Protein AF-A0A644ZY50-F1 (afdb_monomer_lite)

Sequence (285 aa):
MYGWKGDQQTVAAVIKPKDLDKNVNVEELASYAQSAAGLAAAVRVGGTLDLLQRLIAAGYPVIIERDFTLEKSFWPGDDRWSSHFVLITGYDQSAGTLTTQDAYYGPDVEVDAEQLVRSWKAFNYVYMVLYPTADAGKVAALLGDGWSEEKAYQTAVTTALQQTQADRTDLYAWFNLGSCYVGLGQYESAWLAFNEARKIGLPQRMLRYQFGPFEAAYASGRAQDLQELVNYAMKTTPNSEEALFWQGKLYLMEKQPAFARKSFLEALSARPGYAQAQSALNSLQ

Radius of gyration: 19.1 Å; chains: 1; bounding box: 47×42×60 Å

Organism: NCBI:txid1076179

Secondary structure (DSSP, 8-state):
-------HHHHHHHH--STT-----HHHHHHHHHHTS--EEEEESS--HHHHHHHHHTT--EEEEEEEE-SS-SSTT---EEEEEEEEEEEETTTTEEEEEETTTEEEEEEEHHHHHHHHGGGTT-EEEEE-GGGHHHHHHHHGGGGSHHHHHHHHHHHHHHHHHH-TT-HHHHHHHHHHHHHTT-HHHHHHHHHHHHHH---TTHHHH--HHHHHHHHTT-HHHHHHHHHHHHHH-TT-HHHHHHHHHHHHHTT-HHHHHHHHHHHHHHSTT-HHHHHHHHTT-

InterPro domains:
  IPR011990 Tetratricopeptide-like helical domain superfamily [G3DSA:1.25.40.10] (136-207)
  IPR011990 Tetratricopeptide-like helical domain superfamily [G3DSA:1.25.40.10] (208-284)
  IPR011990 Tetratricopeptide-like helical domain superfamily [SSF48452] (142-281)
  IPR039564 Peptidase C39-like [PF13529] (30-126)

Foldseek 3Di:
DQPDDDDPVVLCVPQVVDPLLPDDAVVSVQVCCVPPVQKHKDKAFPDDPVLCQLCLVVVWKKKAKFWDAAPDDPDPPAPRIDIFIWIWNADDPVVQWTFIAGPPPHHRDIDRNVVRVVGRLQVRVMMMIIGNPVCLVVSCVSCPLRSDRLSRLVNSLVVLVVVCVVPVLPLSSLQSNLLSCVSVVNLVSSLVSNVSSVVSNDRQCSCLHDPSNLSSCLSVLNLVSLVVVLVSNCVSRVLRLSSLQSQLSSCVSVVNNVSSLVSLVSSCVSPPPPPSSVVSNVVSD

Structure (mmCIF, N/CA/C/O backbone):
data_AF-A0A644ZY50-F1
#
_entry.id   AF-A0A644ZY50-F1
#
loop_
_atom_site.group_PDB
_atom_site.id
_atom_site.type_symbol
_atom_site.label_atom_id
_atom_site.label_alt_id
_atom_site.label_comp_id
_atom_site.label_asym_id
_atom_site.label_entity_id
_atom_site.label_seq_id
_atom_site.pdbx_PDB_ins_code
_atom_site.Cartn_x
_atom_site.Cartn_y
_atom_site.Cartn_z
_atom_site.occupancy
_atom_site.B_iso_or_equiv
_atom_site.auth_seq_id
_atom_site.auth_comp_id
_atom_site.auth_asym_id
_atom_site.auth_atom_id
_atom_site.pdbx_PDB_model_num
ATOM 1 N N . MET A 1 1 ? -23.230 -3.024 10.455 1.00 69.81 1 MET A N 1
ATOM 2 C CA . MET A 1 1 ? -22.844 -1.607 10.292 1.00 69.81 1 MET A CA 1
ATOM 3 C C . MET A 1 1 ? -23.593 -0.915 9.146 1.00 69.81 1 MET A C 1
ATOM 5 O O . MET A 1 1 ? -24.198 0.103 9.424 1.00 69.81 1 MET A O 1
ATOM 9 N N . TYR A 1 2 ? -23.694 -1.483 7.930 1.00 83.94 2 TYR A N 1
ATOM 10 C CA . TYR A 1 2 ? -24.425 -0.842 6.804 1.00 83.94 2 TYR A CA 1
ATOM 11 C C . TYR A 1 2 ? -25.497 -1.707 6.112 1.00 83.94 2 TYR A C 1
ATOM 13 O O . TYR A 1 2 ? -25.905 -1.427 4.993 1.00 83.94 2 TYR A O 1
ATOM 21 N N . GLY A 1 3 ? -25.948 -2.796 6.742 1.00 79.94 3 GLY A N 1
ATOM 22 C CA . GLY A 1 3 ? -26.984 -3.669 6.170 1.00 79.94 3 GLY A CA 1
ATOM 23 C C . GLY A 1 3 ? -26.532 -4.579 5.016 1.00 79.94 3 GLY A C 1
ATOM 24 O O . GLY A 1 3 ? -27.337 -5.395 4.570 1.00 79.94 3 GLY A O 1
ATOM 25 N N . TRP A 1 4 ? -25.266 -4.496 4.580 1.00 83.19 4 TRP A N 1
ATOM 26 C CA . TRP A 1 4 ? -24.658 -5.411 3.605 1.00 83.19 4 TRP A CA 1
ATOM 27 C C . TRP A 1 4 ? -24.739 -6.875 4.073 1.00 83.19 4 TRP A C 1
ATOM 29 O O . TRP A 1 4 ? -24.633 -7.155 5.269 1.00 83.19 4 TRP A O 1
ATOM 39 N N . LYS A 1 5 ? -24.980 -7.794 3.130 1.00 82.62 5 LYS A N 1
ATOM 40 C CA . LYS A 1 5 ? -25.289 -9.215 3.391 1.00 82.62 5 LYS A CA 1
ATOM 41 C C . LYS A 1 5 ? -24.276 -10.204 2.814 1.00 82.62 5 LYS A C 1
ATOM 43 O O . LYS A 1 5 ? -24.491 -11.403 2.948 1.00 82.62 5 LYS A O 1
ATOM 48 N N . GLY A 1 6 ? -23.233 -9.717 2.148 1.00 83.81 6 GLY A N 1
ATOM 49 C CA . GLY A 1 6 ? -22.180 -10.580 1.628 1.00 83.81 6 GLY A CA 1
ATOM 50 C C . GLY A 1 6 ? -21.172 -10.987 2.700 1.00 83.81 6 GLY A C 1
ATOM 51 O O . GLY A 1 6 ? -21.273 -10.609 3.868 1.00 83.81 6 GLY A O 1
ATOM 52 N N . ASP A 1 7 ? -20.179 -11.742 2.258 1.00 85.00 7 ASP A N 1
ATOM 53 C CA . ASP A 1 7 ? -19.041 -12.216 3.038 1.00 85.00 7 ASP A CA 1
ATOM 54 C C . ASP A 1 7 ? -17.740 -12.107 2.220 1.00 85.00 7 ASP A C 1
ATOM 56 O O . ASP A 1 7 ? -17.716 -11.578 1.104 1.00 85.00 7 ASP A O 1
ATOM 60 N N . GLN A 1 8 ? -16.634 -12.619 2.760 1.00 84.44 8 GLN A N 1
ATOM 61 C CA . GLN A 1 8 ? -15.357 -12.622 2.050 1.00 84.44 8 GLN A CA 1
ATOM 62 C C . GLN A 1 8 ? -15.419 -13.394 0.722 1.00 84.44 8 GLN A C 1
ATOM 64 O O . GLN A 1 8 ? -14.757 -12.994 -0.234 1.00 84.44 8 GLN A O 1
ATOM 69 N N . GLN A 1 9 ? -16.203 -14.474 0.630 1.00 85.88 9 GLN A N 1
ATOM 70 C CA . GLN A 1 9 ? -16.329 -15.253 -0.608 1.00 85.88 9 GLN A CA 1
ATOM 71 C C . GLN A 1 9 ? -17.032 -14.439 -1.696 1.00 85.88 9 GLN A C 1
ATOM 73 O O . GLN A 1 9 ? -16.615 -14.460 -2.853 1.00 85.88 9 GLN A O 1
ATOM 78 N N . THR A 1 10 ? -18.035 -13.652 -1.305 1.00 86.81 10 THR A N 1
ATOM 79 C CA . THR A 1 10 ? -18.740 -12.707 -2.180 1.00 86.81 10 THR A CA 1
ATOM 80 C C . THR A 1 10 ? -17.773 -11.683 -2.779 1.00 86.81 10 THR A C 1
ATOM 82 O O . THR A 1 10 ? -17.805 -11.425 -3.979 1.00 86.81 10 THR A O 1
ATOM 85 N N . VAL A 1 11 ? -16.874 -11.137 -1.953 1.00 86.50 11 VAL A N 1
ATOM 86 C CA . VAL A 1 11 ? -15.836 -10.188 -2.387 1.00 86.50 11 VAL A CA 1
ATOM 87 C C . VAL A 1 11 ? -14.818 -10.883 -3.300 1.00 86.50 11 VAL A C 1
ATOM 89 O O . VAL A 1 11 ? -14.534 -10.405 -4.399 1.00 86.50 11 VAL A O 1
ATOM 92 N N . ALA A 1 12 ? -14.299 -12.039 -2.875 1.00 84.56 12 ALA A N 1
ATOM 93 C CA . ALA A 1 12 ? -13.281 -12.801 -3.595 1.00 84.56 12 ALA A CA 1
ATOM 94 C C . ALA A 1 12 ? -13.747 -13.246 -4.988 1.00 84.56 12 ALA A C 1
ATOM 96 O O . ALA A 1 12 ? -12.951 -13.216 -5.918 1.00 84.56 12 ALA A O 1
ATOM 97 N N . ALA A 1 13 ? -15.027 -13.578 -5.167 1.00 84.12 13 ALA A N 1
ATOM 98 C CA . ALA A 1 13 ? -15.577 -13.944 -6.473 1.00 84.12 13 ALA A CA 1
ATOM 99 C C . ALA A 1 13 ? -15.454 -12.827 -7.528 1.00 84.12 13 ALA A C 1
ATOM 101 O O . ALA A 1 13 ? -15.468 -13.113 -8.724 1.00 84.12 13 ALA A O 1
ATOM 102 N N . VAL A 1 14 ? -15.332 -11.566 -7.097 1.00 83.00 14 VAL A N 1
ATOM 103 C CA . VAL A 1 14 ? -15.165 -10.411 -7.989 1.00 83.00 14 VAL A CA 1
ATOM 104 C C . VAL A 1 14 ? -13.695 -10.038 -8.147 1.00 83.00 14 VAL A C 1
ATOM 106 O O . VAL A 1 14 ? -13.237 -9.843 -9.270 1.00 83.00 14 VAL A O 1
ATOM 109 N N . ILE A 1 15 ? -12.955 -9.944 -7.039 1.00 82.00 15 ILE A N 1
ATOM 110 C CA . ILE A 1 15 ? -11.584 -9.407 -7.055 1.00 82.00 15 ILE A CA 1
ATOM 111 C C . ILE A 1 15 ? -10.496 -10.478 -7.205 1.00 82.00 15 ILE A C 1
ATOM 113 O O . ILE A 1 15 ? -9.357 -10.140 -7.479 1.00 82.00 15 ILE A O 1
ATOM 117 N N . LYS A 1 16 ? -10.835 -11.766 -7.064 1.00 81.25 16 LYS A N 1
ATOM 118 C CA . LYS A 1 16 ? -9.941 -12.911 -7.314 1.00 81.25 16 LYS A CA 1
ATOM 119 C C . LYS A 1 16 ? -10.555 -13.839 -8.368 1.00 81.25 16 LYS A C 1
ATOM 121 O O . LYS A 1 16 ? -10.935 -14.967 -8.053 1.00 81.25 16 LYS A O 1
ATOM 126 N N . PRO A 1 17 ? -10.666 -13.405 -9.637 1.00 67.44 17 PRO A N 1
ATOM 127 C CA . PRO A 1 17 ? -11.331 -14.189 -10.681 1.00 67.44 17 PRO A CA 1
ATOM 128 C C . PRO A 1 17 ? -10.596 -15.495 -11.037 1.00 67.44 17 PRO A C 1
ATOM 130 O O . PRO A 1 17 ? -11.144 -16.333 -11.754 1.00 67.44 17 PRO A O 1
ATOM 133 N N . LYS A 1 18 ? -9.353 -15.678 -10.571 1.00 72.50 18 LYS A N 1
ATOM 134 C CA . LYS A 1 18 ? -8.578 -16.914 -10.718 1.00 72.50 18 LYS A CA 1
ATOM 135 C C . LYS A 1 18 ? -7.963 -17.321 -9.384 1.00 72.50 18 LYS A C 1
ATOM 137 O O . LYS A 1 18 ? -7.340 -16.502 -8.723 1.00 72.50 18 LYS A O 1
ATOM 142 N N . ASP A 1 19 ? -7.989 -18.616 -9.069 1.00 60.75 19 ASP A N 1
ATOM 143 C CA . ASP A 1 19 ? -7.374 -19.183 -7.849 1.00 60.75 19 ASP A CA 1
ATOM 144 C C . ASP A 1 19 ? -5.852 -18.956 -7.748 1.00 60.75 19 ASP A C 1
ATOM 146 O O . ASP A 1 19 ? -5.236 -19.078 -6.678 1.00 60.75 19 ASP A O 1
ATOM 150 N N . LEU A 1 20 ? -5.220 -18.680 -8.892 1.00 61.28 20 LEU A N 1
ATOM 151 C CA . LEU A 1 20 ? -3.799 -18.373 -9.001 1.00 61.28 20 LEU A CA 1
ATOM 152 C C . LEU A 1 20 ? -3.478 -16.908 -8.694 1.00 61.28 20 LEU A C 1
ATOM 154 O O . LEU A 1 20 ? -2.307 -16.628 -8.444 1.00 61.28 20 LEU A O 1
ATOM 158 N N . ASP A 1 21 ? -4.473 -16.020 -8.661 1.00 69.00 21 ASP A N 1
ATOM 159 C CA . ASP A 1 21 ? -4.296 -14.652 -8.190 1.00 69.00 21 ASP A CA 1
ATOM 160 C C . ASP A 1 21 ? -4.080 -14.675 -6.670 1.00 69.00 21 ASP A C 1
ATOM 162 O O . ASP A 1 21 ? -4.946 -15.071 -5.880 1.00 69.00 21 ASP A O 1
ATOM 166 N N . LYS A 1 22 ? -2.847 -14.373 -6.263 1.00 72.12 22 LYS A N 1
ATOM 167 C CA . LYS A 1 22 ? -2.410 -14.459 -4.864 1.00 72.12 22 LYS A CA 1
ATOM 168 C C . LYS A 1 22 ? -2.437 -13.111 -4.163 1.00 72.12 22 LYS A C 1
ATOM 170 O O . LYS A 1 22 ? -2.098 -13.080 -2.980 1.00 72.12 22 LYS A O 1
ATOM 175 N N . ASN A 1 23 ? -2.820 -12.043 -4.855 1.00 82.31 23 ASN A N 1
ATOM 176 C CA . ASN A 1 23 ? -2.782 -10.697 -4.324 1.00 82.31 23 ASN A CA 1
ATOM 177 C C . ASN A 1 23 ? -4.147 -10.010 -4.459 1.00 82.31 23 ASN A C 1
ATOM 179 O O . ASN A 1 23 ? -4.954 -10.358 -5.308 1.00 82.31 23 ASN A O 1
ATOM 183 N N . VAL A 1 24 ? -4.422 -9.083 -3.553 1.00 84.94 24 VAL A N 1
ATOM 184 C CA . VAL A 1 24 ? -5.503 -8.105 -3.669 1.00 84.94 24 VAL A CA 1
ATOM 185 C C . VAL A 1 24 ? -4.916 -6.799 -3.177 1.00 84.94 24 VAL A C 1
ATOM 187 O O . VAL A 1 24 ? -4.405 -6.757 -2.062 1.00 84.94 24 VAL A O 1
ATOM 190 N N . ASN A 1 25 ? -5.026 -5.744 -3.968 1.00 87.50 25 ASN A N 1
ATOM 191 C CA . ASN A 1 25 ? -4.622 -4.408 -3.554 1.00 87.50 25 ASN A CA 1
ATOM 192 C C . ASN A 1 25 ? -5.777 -3.682 -2.860 1.00 87.50 25 ASN A C 1
ATOM 194 O O . ASN A 1 25 ? -6.961 -3.932 -3.119 1.00 87.50 25 ASN A O 1
ATOM 198 N N . VAL A 1 26 ? -5.442 -2.717 -2.006 1.00 92.06 26 VAL A N 1
ATOM 199 C CA . VAL A 1 26 ? -6.438 -1.906 -1.293 1.00 92.06 26 VAL A CA 1
ATOM 200 C C . VAL A 1 26 ? -7.342 -1.115 -2.251 1.00 92.06 26 VAL A C 1
ATOM 202 O O . VAL A 1 26 ? -8.529 -0.934 -1.979 1.00 92.06 26 VAL A O 1
ATOM 205 N N . GLU A 1 27 ? -6.839 -0.714 -3.419 1.00 89.31 27 GLU A N 1
ATOM 206 C CA . GLU A 1 27 ? -7.612 -0.029 -4.460 1.00 89.31 27 GLU A CA 1
ATOM 207 C C . GLU A 1 27 ? -8.679 -0.940 -5.077 1.00 89.31 27 GLU A C 1
ATOM 209 O O . GLU A 1 27 ? -9.760 -0.472 -5.441 1.00 89.31 27 GLU A O 1
ATOM 214 N N . GLU A 1 28 ? -8.423 -2.249 -5.164 1.00 89.44 28 GLU A N 1
ATOM 215 C CA . GLU A 1 28 ? -9.418 -3.218 -5.633 1.00 89.44 28 GLU A CA 1
ATOM 216 C C . GLU A 1 28 ? -10.544 -3.379 -4.613 1.00 89.44 28 GLU A C 1
ATOM 218 O O . GLU A 1 28 ? -11.718 -3.407 -4.990 1.00 89.44 28 GLU A O 1
ATOM 223 N N . LEU A 1 29 ? -10.209 -3.405 -3.318 1.00 92.31 29 LEU A N 1
ATOM 224 C CA . LEU A 1 29 ? -11.203 -3.396 -2.242 1.00 92.31 29 LEU A CA 1
ATOM 225 C C . LEU A 1 29 ? -12.033 -2.106 -2.260 1.00 92.31 29 LEU A C 1
ATOM 227 O O . LEU A 1 29 ? -13.258 -2.164 -2.130 1.00 92.31 29 LEU A O 1
ATOM 231 N N . ALA A 1 30 ? -11.394 -0.955 -2.478 1.00 92.75 30 ALA A N 1
ATOM 232 C CA . ALA A 1 30 ? -12.080 0.328 -2.602 1.00 92.75 30 ALA A CA 1
ATOM 233 C C . ALA A 1 30 ? -13.018 0.356 -3.821 1.00 92.75 30 ALA A C 1
ATOM 235 O O . ALA A 1 30 ? -14.164 0.798 -3.714 1.00 92.75 30 ALA A O 1
ATOM 236 N N . SER A 1 31 ? -12.567 -0.167 -4.965 1.00 89.81 31 SER A N 1
ATOM 237 C CA . SER A 1 31 ? -13.378 -0.283 -6.182 1.00 89.81 31 SER A CA 1
ATOM 238 C C . SER A 1 31 ? -14.577 -1.214 -5.984 1.00 89.81 31 SER A C 1
ATOM 240 O O . SER A 1 31 ? -15.696 -0.887 -6.392 1.00 89.81 31 SER A O 1
ATOM 242 N N . TYR A 1 32 ? -14.384 -2.343 -5.298 1.00 90.50 32 TYR A N 1
ATOM 243 C CA . TYR A 1 32 ? -15.472 -3.250 -4.937 1.00 90.50 32 TYR A CA 1
ATOM 244 C C . TYR A 1 32 ? -16.486 -2.578 -4.000 1.00 90.50 32 TYR A C 1
ATOM 246 O O . TYR A 1 32 ? -17.694 -2.667 -4.232 1.00 90.50 32 TYR A O 1
ATOM 254 N N . ALA A 1 33 ? -16.022 -1.863 -2.969 1.00 91.12 33 ALA A N 1
ATOM 255 C CA . ALA A 1 33 ? -16.902 -1.151 -2.043 1.00 91.12 33 ALA A CA 1
ATOM 256 C C . ALA A 1 33 ? -17.823 -0.162 -2.781 1.00 91.12 33 ALA A C 1
ATOM 258 O O . ALA A 1 33 ? -19.030 -0.127 -2.524 1.00 91.12 33 ALA A O 1
ATOM 259 N N . GLN A 1 34 ? -17.271 0.563 -3.757 1.00 88.62 34 GLN A N 1
ATOM 260 C CA . GLN A 1 34 ? -18.003 1.536 -4.569 1.00 88.62 34 GLN A CA 1
ATOM 261 C C . GLN A 1 34 ? -18.975 0.883 -5.552 1.00 88.62 34 GLN A C 1
ATOM 263 O O . GLN A 1 34 ? -20.137 1.279 -5.623 1.00 88.62 34 GLN A O 1
ATOM 268 N N . SER A 1 35 ? -18.517 -0.115 -6.307 1.00 86.00 35 SER A N 1
ATOM 269 C CA . SER A 1 35 ? -19.292 -0.694 -7.410 1.00 86.00 35 SER A CA 1
ATOM 270 C C . SER A 1 35 ? -20.319 -1.736 -6.965 1.00 86.00 35 SER A C 1
ATOM 272 O O . SER A 1 35 ? -21.410 -1.792 -7.529 1.00 86.00 35 SER A O 1
ATOM 274 N N . ALA A 1 36 ? -19.990 -2.552 -5.961 1.00 82.81 36 ALA A N 1
ATOM 275 C CA . ALA A 1 36 ? -20.795 -3.702 -5.556 1.00 82.81 36 ALA A CA 1
ATOM 276 C C . ALA A 1 36 ? -21.506 -3.500 -4.211 1.00 82.81 36 ALA A C 1
ATOM 278 O O . ALA A 1 36 ? -22.620 -3.993 -4.029 1.00 82.81 36 ALA A O 1
ATOM 279 N N . ALA A 1 37 ? -20.890 -2.784 -3.264 1.00 82.06 37 ALA A N 1
ATOM 280 C CA . ALA A 1 37 ? -21.466 -2.582 -1.930 1.00 82.06 37 ALA A CA 1
ATOM 281 C C . ALA A 1 37 ? -22.233 -1.256 -1.774 1.00 82.06 37 ALA A C 1
ATOM 283 O O . ALA A 1 37 ? -22.915 -1.074 -0.765 1.00 82.06 37 ALA A O 1
ATOM 284 N N . GLY A 1 38 ? -22.144 -0.342 -2.749 1.00 85.50 38 GLY A N 1
ATOM 285 C CA . GLY A 1 38 ? -22.799 0.970 -2.694 1.00 85.50 38 GLY A CA 1
ATOM 286 C C . GLY A 1 38 ? -22.238 1.892 -1.605 1.00 85.50 38 GLY A C 1
ATOM 287 O O . GLY A 1 38 ? -22.947 2.773 -1.117 1.00 85.50 38 GLY A O 1
ATOM 288 N N . LEU A 1 39 ? -20.986 1.671 -1.196 1.00 92.44 39 LEU A N 1
ATOM 289 C CA . LEU A 1 39 ? -20.280 2.455 -0.186 1.00 92.44 39 LEU A CA 1
ATOM 290 C C . LEU A 1 39 ? -19.165 3.267 -0.840 1.00 92.44 39 LEU A C 1
ATOM 292 O O . LEU A 1 39 ? -18.461 2.786 -1.721 1.00 92.44 39 LEU A O 1
ATOM 296 N N . ALA A 1 40 ? -18.951 4.488 -0.369 1.00 95.31 40 ALA A N 1
ATOM 297 C CA . ALA A 1 40 ? -17.729 5.206 -0.678 1.00 95.31 40 ALA A CA 1
ATOM 298 C C . ALA A 1 40 ? -16.566 4.646 0.159 1.00 95.31 40 ALA A C 1
ATOM 300 O O . ALA A 1 40 ? -16.753 4.114 1.258 1.00 95.31 40 ALA A O 1
ATOM 301 N N . ALA A 1 41 ? -15.357 4.778 -0.381 1.00 96.06 41 ALA A N 1
ATOM 302 C CA . ALA A 1 41 ? -14.124 4.353 0.263 1.00 96.06 41 ALA A CA 1
ATOM 303 C C . ALA A 1 41 ? -13.063 5.440 0.082 1.00 96.06 41 ALA A C 1
ATOM 305 O O . ALA A 1 41 ? -12.897 5.955 -1.024 1.00 96.06 41 ALA A O 1
ATOM 306 N N . ALA A 1 42 ? -12.360 5.791 1.157 1.00 96.56 42 ALA A N 1
ATOM 307 C CA . ALA A 1 42 ? -11.190 6.666 1.102 1.00 96.56 42 ALA A CA 1
ATOM 308 C C . ALA A 1 42 ? -9.975 5.890 1.610 1.00 96.56 42 ALA A C 1
ATOM 310 O O . ALA A 1 42 ? -9.977 5.429 2.752 1.00 96.56 42 ALA A O 1
ATOM 311 N N . VAL A 1 43 ? -8.969 5.741 0.748 1.00 97.75 43 VAL A N 1
ATOM 312 C CA . VAL A 1 43 ? -7.717 5.027 1.030 1.00 97.75 43 VAL A CA 1
ATOM 313 C C . VAL A 1 43 ? -6.614 6.042 1.282 1.00 97.75 43 VAL A C 1
ATOM 315 O O . VAL A 1 43 ? -6.401 6.936 0.467 1.00 97.75 43 VAL A O 1
ATOM 318 N N . ARG A 1 44 ? -5.911 5.938 2.403 1.00 97.75 44 ARG A N 1
ATOM 319 C CA . ARG A 1 44 ? -4.807 6.838 2.764 1.00 97.75 44 ARG A CA 1
ATOM 320 C C . ARG A 1 44 ? -3.704 6.047 3.462 1.00 97.75 44 ARG A C 1
ATOM 322 O O . ARG A 1 44 ? -3.911 4.910 3.874 1.00 97.75 44 ARG A O 1
ATOM 329 N N . VAL A 1 45 ? -2.541 6.669 3.616 1.00 98.06 45 VAL A N 1
ATOM 330 C CA . VAL A 1 45 ? -1.379 6.124 4.338 1.00 98.06 45 VAL A CA 1
ATOM 331 C C . VAL A 1 45 ? -1.058 6.970 5.566 1.00 98.06 45 VAL A C 1
ATOM 333 O O . VAL A 1 45 ? -1.628 8.049 5.746 1.00 98.06 45 VAL A O 1
ATOM 336 N N . GLY A 1 46 ? -0.144 6.493 6.413 1.00 97.62 46 GLY A N 1
ATOM 337 C CA . GLY A 1 46 ? 0.276 7.228 7.609 1.00 97.62 46 GLY A CA 1
ATOM 338 C C . GLY A 1 46 ? -0.820 7.333 8.670 1.00 97.62 46 GLY A C 1
ATOM 339 O O . GLY A 1 46 ? -0.867 8.313 9.412 1.00 97.62 46 GLY A O 1
ATOM 340 N N . GLY A 1 47 ? -1.732 6.359 8.724 1.00 98.06 47 GLY A N 1
ATOM 341 C CA . GLY A 1 47 ? -2.751 6.310 9.761 1.00 98.06 47 GLY A CA 1
ATOM 342 C C . GLY A 1 47 ? -2.149 6.159 11.164 1.00 98.06 47 GLY A C 1
ATOM 343 O O . GLY A 1 47 ? -1.035 5.671 11.351 1.00 98.06 47 GLY A O 1
ATOM 344 N N . THR A 1 48 ? -2.908 6.575 12.175 1.00 98.19 48 THR A N 1
ATOM 345 C CA . THR A 1 48 ? -2.525 6.456 13.588 1.00 98.19 48 THR A CA 1
ATOM 346 C C . THR A 1 48 ? -3.611 5.730 14.369 1.00 98.19 48 THR A C 1
ATOM 348 O O . THR A 1 48 ? -4.774 5.738 13.968 1.00 98.19 48 THR A O 1
ATOM 351 N N . LEU A 1 49 ? -3.253 5.129 15.508 1.00 97.94 49 LEU A N 1
ATOM 352 C CA . LEU A 1 49 ? -4.233 4.474 16.380 1.00 97.94 49 LEU A CA 1
ATOM 353 C C . LEU A 1 49 ? -5.352 5.439 16.810 1.00 97.94 49 LEU A C 1
ATOM 355 O O . LEU A 1 49 ? -6.520 5.067 16.777 1.00 97.94 49 LEU A O 1
ATOM 359 N N . ASP A 1 50 ? -5.005 6.689 17.126 1.00 97.81 50 ASP A N 1
ATOM 360 C CA . ASP A 1 50 ? -5.974 7.741 17.456 1.00 97.81 50 ASP A CA 1
ATOM 361 C C . ASP A 1 50 ? -6.951 8.017 16.301 1.00 97.81 50 ASP A C 1
ATOM 363 O O . ASP A 1 50 ? -8.157 8.138 16.517 1.00 97.81 50 ASP A O 1
ATOM 367 N N . LEU A 1 51 ? -6.457 8.068 15.058 1.00 98.19 51 LEU A N 1
ATOM 368 C CA . LEU A 1 51 ? -7.315 8.241 13.888 1.00 98.19 51 LEU A CA 1
ATOM 369 C C . LEU A 1 51 ? -8.264 7.050 13.712 1.00 98.19 51 LEU A C 1
ATOM 371 O O . LEU A 1 51 ? -9.455 7.257 13.479 1.00 98.19 51 LEU A O 1
ATOM 375 N N . LEU A 1 52 ? -7.760 5.818 13.853 1.00 98.31 52 LEU A N 1
ATOM 376 C CA . LEU A 1 52 ? -8.594 4.615 13.780 1.00 98.31 52 LEU A CA 1
ATOM 377 C C . LEU A 1 52 ? -9.702 4.655 14.840 1.00 98.31 52 LEU A C 1
ATOM 379 O O . LEU A 1 52 ? -10.873 4.482 14.510 1.00 98.31 52 LEU A O 1
ATOM 383 N N . GLN A 1 53 ? -9.354 4.955 16.092 1.00 98.00 53 GLN A N 1
ATOM 384 C CA . GLN A 1 53 ? -10.309 5.054 17.198 1.00 98.00 53 GLN A CA 1
ATOM 385 C C . GLN A 1 53 ? -11.349 6.155 16.964 1.00 98.00 53 GLN A C 1
ATOM 387 O O . GLN A 1 53 ? -12.538 5.909 17.157 1.00 98.00 53 GLN A O 1
ATOM 392 N N . ARG A 1 54 ? -10.944 7.338 16.476 1.00 98.06 54 ARG A N 1
ATOM 393 C CA . ARG A 1 54 ? -11.881 8.420 16.117 1.00 98.06 54 ARG A CA 1
ATOM 394 C C . ARG A 1 54 ? -12.862 8.013 15.022 1.00 98.06 54 ARG A C 1
ATOM 396 O O . ARG A 1 54 ? -14.042 8.343 15.124 1.00 98.06 54 ARG A O 1
ATOM 403 N N . LEU A 1 55 ? -12.403 7.305 13.990 1.00 98.50 55 LEU A N 1
ATOM 404 C CA . LEU A 1 55 ? -13.268 6.825 12.907 1.00 98.50 55 LEU A CA 1
ATOM 405 C C . LEU A 1 55 ? -14.272 5.785 13.413 1.00 98.50 55 LEU A C 1
ATOM 407 O O . LEU A 1 55 ? -15.470 5.914 13.154 1.00 98.50 55 LEU A O 1
ATOM 411 N N . ILE A 1 56 ? -13.801 4.824 14.209 1.00 97.81 56 ILE A N 1
ATOM 412 C CA . ILE A 1 56 ? -14.639 3.776 14.805 1.00 97.81 56 ILE A CA 1
ATOM 413 C C . ILE A 1 56 ? -15.671 4.385 15.761 1.00 97.81 56 ILE A C 1
ATOM 415 O O . ILE A 1 56 ? -16.852 4.053 15.675 1.00 97.81 56 ILE A O 1
ATOM 419 N N . ALA A 1 57 ? -15.263 5.324 16.621 1.00 97.62 57 ALA A N 1
ATOM 420 C CA . ALA A 1 57 ? -16.160 6.036 17.534 1.00 97.62 57 ALA A CA 1
ATOM 421 C C . ALA A 1 57 ? -17.249 6.828 16.791 1.00 97.62 57 ALA A C 1
ATOM 423 O O . ALA A 1 57 ? -18.362 6.977 17.293 1.00 97.62 57 ALA A O 1
ATOM 424 N N . ALA A 1 58 ? -16.950 7.306 15.580 1.00 97.88 58 ALA A N 1
ATOM 425 C CA . ALA A 1 58 ? -17.905 7.977 14.704 1.00 97.88 58 ALA A CA 1
ATOM 426 C C . ALA A 1 58 ? -18.775 7.011 13.869 1.00 97.88 58 ALA A C 1
ATOM 428 O O . ALA A 1 58 ? -19.614 7.469 13.092 1.00 97.88 58 ALA A O 1
ATOM 429 N N . GLY A 1 59 ? -18.609 5.694 14.032 1.00 96.44 59 GLY A N 1
ATOM 430 C CA . GLY A 1 59 ? -19.397 4.669 13.344 1.00 96.44 59 GLY A CA 1
ATOM 431 C C . GLY A 1 59 ? -18.904 4.316 11.938 1.00 96.44 59 GLY A C 1
ATOM 432 O O . GLY A 1 59 ? -19.672 3.742 11.160 1.00 96.44 59 GLY A O 1
ATOM 433 N N . TYR A 1 60 ? -17.652 4.646 11.604 1.00 97.44 60 TYR A N 1
ATOM 434 C CA . TYR A 1 60 ? -17.026 4.277 10.333 1.00 97.44 60 TYR A CA 1
ATOM 435 C C . TYR A 1 60 ? -15.996 3.169 10.553 1.00 97.44 60 TYR A C 1
ATOM 437 O O . TYR A 1 60 ? -14.979 3.399 11.214 1.00 97.44 60 TYR A O 1
ATOM 445 N N . PRO A 1 61 ? -16.228 1.961 10.017 1.00 95.19 61 PRO A N 1
ATOM 446 C CA . PRO A 1 61 ? -15.268 0.886 10.134 1.00 95.19 61 PRO A CA 1
ATOM 447 C C . PRO A 1 61 ? -14.085 1.140 9.200 1.00 95.19 61 PRO A C 1
ATOM 449 O O . PRO A 1 61 ? -14.214 1.775 8.145 1.00 95.19 61 PRO A O 1
ATOM 452 N N . VAL A 1 62 ? -12.931 0.606 9.583 1.00 97.81 62 VAL A N 1
ATOM 453 C CA . VAL A 1 62 ? -11.676 0.844 8.872 1.00 97.81 62 VAL A CA 1
ATOM 454 C C . VAL A 1 62 ? -11.030 -0.483 8.519 1.00 97.81 62 VAL A C 1
ATOM 456 O O . VAL A 1 62 ? -10.832 -1.327 9.386 1.00 97.81 62 VAL A O 1
ATOM 459 N N . ILE A 1 63 ? -10.694 -0.669 7.249 1.00 97.94 63 ILE A N 1
ATOM 460 C CA . ILE A 1 63 ? -9.863 -1.783 6.793 1.00 97.94 63 ILE A CA 1
ATOM 461 C C . ILE A 1 63 ? -8.411 -1.320 6.798 1.00 97.94 63 ILE A C 1
ATOM 463 O O . ILE A 1 63 ? -8.116 -0.229 6.315 1.00 97.94 63 ILE A O 1
ATOM 467 N N . ILE A 1 64 ? -7.511 -2.144 7.319 1.00 98.25 64 ILE A N 1
ATOM 468 C CA . ILE A 1 64 ? -6.065 -1.928 7.222 1.00 98.25 64 ILE A CA 1
ATOM 469 C C . ILE A 1 64 ? -5.390 -3.151 6.612 1.00 98.25 64 ILE A C 1
ATOM 471 O O . ILE A 1 64 ? -5.926 -4.260 6.681 1.00 98.25 64 ILE A O 1
ATOM 475 N N . GLU A 1 65 ? -4.197 -2.949 6.068 1.00 97.94 65 GLU A N 1
ATOM 476 C CA . GLU A 1 65 ? -3.303 -4.023 5.639 1.00 97.94 65 GLU A CA 1
ATOM 477 C C . GLU A 1 65 ? -2.149 -4.148 6.629 1.00 97.94 65 GLU A C 1
ATOM 479 O O . GLU A 1 65 ? -1.569 -3.150 7.048 1.00 97.94 65 GLU A O 1
ATOM 484 N N . ARG A 1 66 ? -1.817 -5.363 7.045 1.00 96.81 66 ARG A N 1
ATOM 485 C CA . ARG A 1 66 ? -0.756 -5.632 8.020 1.00 96.81 66 ARG A CA 1
ATOM 486 C C . ARG A 1 66 ? 0.034 -6.854 7.602 1.00 96.81 66 ARG A C 1
ATOM 488 O O . ARG A 1 66 ? -0.460 -7.680 6.835 1.00 96.81 66 ARG A O 1
ATOM 495 N N . ASP A 1 67 ? 1.238 -7.007 8.142 1.00 96.25 67 ASP A N 1
ATOM 496 C CA . ASP A 1 67 ? 1.917 -8.283 7.995 1.00 96.25 67 ASP A CA 1
ATOM 497 C C . ASP A 1 67 ? 1.309 -9.357 8.903 1.00 96.25 67 ASP A C 1
ATOM 499 O O . ASP A 1 67 ? 0.736 -9.102 9.974 1.00 96.25 67 ASP A O 1
ATOM 503 N N . PHE A 1 68 ? 1.435 -10.591 8.432 1.00 93.94 68 PHE A N 1
ATOM 504 C CA . PHE A 1 68 ? 1.160 -11.792 9.193 1.00 93.94 68 PHE A CA 1
ATOM 505 C C . PHE A 1 68 ? 2.137 -12.903 8.803 1.00 93.94 68 PHE A C 1
ATOM 507 O O . PHE A 1 68 ? 2.768 -12.881 7.743 1.00 93.94 68 PHE A O 1
ATOM 514 N N . THR A 1 69 ? 2.263 -13.891 9.685 1.00 94.56 69 THR A N 1
ATOM 515 C CA . THR A 1 69 ? 3.088 -15.077 9.448 1.00 94.56 69 THR A CA 1
ATOM 516 C C . THR A 1 69 ? 2.209 -16.244 9.021 1.00 94.56 69 THR A C 1
ATOM 518 O O . THR A 1 69 ? 1.324 -16.664 9.764 1.00 94.56 69 THR A O 1
ATOM 521 N N . LEU A 1 70 ? 2.486 -16.800 7.844 1.00 92.50 70 LEU A N 1
ATOM 522 C CA . LEU A 1 70 ? 1.854 -18.019 7.348 1.00 92.50 70 LEU A CA 1
ATOM 523 C C . LEU A 1 70 ? 2.198 -19.210 8.252 1.00 92.50 70 LEU A C 1
ATOM 525 O O . LEU A 1 70 ? 3.334 -19.368 8.699 1.00 92.50 70 LEU A O 1
ATOM 529 N N . GLU A 1 71 ? 1.241 -20.110 8.467 1.00 91.44 71 GLU A N 1
ATOM 530 C CA . GLU A 1 71 ? 1.480 -21.314 9.274 1.00 91.44 71 GLU A CA 1
ATOM 531 C C . GLU A 1 71 ? 2.474 -22.275 8.612 1.00 91.44 71 GLU A C 1
ATOM 533 O O . GLU A 1 71 ? 3.270 -22.932 9.287 1.00 91.44 71 GLU A O 1
ATOM 538 N N . LYS A 1 72 ? 2.447 -22.345 7.277 1.00 91.62 72 LYS A N 1
ATOM 539 C CA . LYS A 1 72 ? 3.218 -23.303 6.480 1.00 91.62 72 LYS A CA 1
ATOM 540 C C . LYS A 1 72 ? 4.207 -22.590 5.571 1.00 91.62 72 LYS A C 1
ATOM 542 O O . LYS A 1 72 ? 3.876 -21.585 4.949 1.00 91.62 72 LYS A O 1
ATOM 547 N N . SER A 1 73 ? 5.399 -23.166 5.463 1.00 93.50 73 SER A N 1
ATOM 548 C CA . SER A 1 73 ? 6.366 -22.821 4.423 1.00 93.50 73 SER A CA 1
ATOM 549 C C . SER A 1 73 ? 5.962 -23.459 3.095 1.00 93.50 73 SER A C 1
ATOM 551 O O . SER A 1 73 ? 5.552 -24.620 3.055 1.00 93.50 73 SER A O 1
ATOM 553 N N . PHE A 1 74 ? 6.119 -22.718 2.005 1.00 89.38 74 PHE A N 1
ATOM 554 C CA . PHE A 1 74 ? 5.826 -23.165 0.642 1.00 89.38 74 PHE A CA 1
ATOM 555 C C . PHE A 1 74 ? 7.085 -23.597 -0.123 1.00 89.38 74 PHE A C 1
ATOM 557 O O . PHE A 1 74 ? 6.979 -24.281 -1.138 1.00 89.38 74 PHE A O 1
ATOM 564 N N . TRP A 1 75 ? 8.274 -23.234 0.367 1.00 92.56 75 TRP A N 1
ATOM 565 C CA . TRP A 1 75 ? 9.573 -23.667 -0.158 1.00 92.56 75 TRP A CA 1
ATOM 566 C C . TRP A 1 75 ? 10.642 -23.718 0.953 1.00 92.56 75 TRP A C 1
ATOM 568 O O . TRP A 1 75 ? 10.450 -23.138 2.026 1.00 92.56 75 TRP A O 1
ATOM 578 N N . PRO A 1 76 ? 11.782 -24.405 0.741 1.00 93.12 76 PRO A N 1
ATOM 579 C CA . PRO A 1 76 ? 12.894 -24.386 1.692 1.00 93.12 76 PRO A CA 1
ATOM 580 C C . PRO A 1 76 ? 13.441 -22.968 1.910 1.00 93.12 76 PRO A C 1
ATOM 582 O O . PRO A 1 76 ? 13.820 -22.299 0.952 1.00 93.12 76 PRO A O 1
ATOM 585 N N . GLY A 1 77 ? 13.511 -22.523 3.168 1.00 93.50 77 GLY A N 1
ATOM 586 C CA . GLY A 1 77 ? 13.986 -21.178 3.521 1.00 93.50 77 GLY A CA 1
ATOM 587 C C . GLY A 1 77 ? 12.948 -20.064 3.350 1.00 93.50 77 GLY A C 1
ATOM 588 O O . GLY A 1 77 ? 13.314 -18.894 3.352 1.00 93.50 77 GLY A O 1
ATOM 589 N N . ASP A 1 78 ? 11.674 -20.418 3.188 1.00 95.19 78 ASP A N 1
ATOM 590 C CA . ASP A 1 78 ? 10.551 -19.484 3.186 1.00 95.19 78 ASP A CA 1
ATOM 591 C C . ASP A 1 78 ? 10.410 -18.749 4.530 1.00 95.19 78 ASP A C 1
ATOM 593 O O . ASP A 1 78 ? 10.235 -19.387 5.573 1.00 95.19 78 ASP A O 1
ATOM 597 N N . ASP A 1 79 ? 10.445 -17.415 4.493 1.00 95.88 79 ASP A N 1
ATOM 598 C CA . ASP A 1 79 ? 10.295 -16.544 5.666 1.00 95.88 79 ASP A CA 1
ATOM 599 C C . ASP A 1 79 ? 8.860 -16.467 6.214 1.00 95.88 79 ASP A C 1
ATOM 601 O O . ASP A 1 79 ? 8.641 -15.930 7.299 1.00 95.88 79 ASP A O 1
ATOM 605 N N . ARG A 1 80 ? 7.888 -17.038 5.489 1.00 96.31 80 ARG A N 1
ATOM 606 C CA . ARG A 1 80 ? 6.451 -17.085 5.808 1.00 96.31 80 ARG A CA 1
ATOM 607 C C . ARG A 1 80 ? 5.793 -15.713 5.974 1.00 96.31 80 ARG A C 1
ATOM 609 O O . ARG A 1 80 ? 4.638 -15.658 6.392 1.00 96.31 80 ARG A O 1
ATOM 616 N N . TRP A 1 81 ? 6.473 -14.626 5.623 1.00 96.56 81 TRP A N 1
ATOM 617 C CA . TRP A 1 81 ? 5.906 -13.285 5.684 1.00 96.56 81 TRP A CA 1
ATOM 618 C C . TRP A 1 81 ? 4.865 -13.104 4.575 1.00 96.56 81 TRP A C 1
ATOM 620 O O . TRP A 1 81 ? 5.079 -13.515 3.425 1.00 96.56 81 TRP A O 1
ATOM 630 N N . SER A 1 82 ? 3.729 -12.501 4.917 1.00 94.75 82 SER A N 1
ATOM 631 C CA . SER A 1 82 ? 2.645 -12.220 3.979 1.00 94.75 82 SER A CA 1
ATOM 632 C C . SER A 1 82 ? 1.820 -11.004 4.406 1.00 94.75 82 SER A C 1
ATOM 634 O O . SER A 1 82 ? 1.807 -10.639 5.578 1.00 94.75 82 SER A O 1
ATOM 636 N N . SER A 1 83 ? 1.106 -10.413 3.446 1.00 93.94 83 SER A N 1
ATOM 637 C CA . SER A 1 83 ? 0.048 -9.428 3.685 1.00 93.94 83 SER A CA 1
ATOM 638 C C . SER A 1 83 ? -1.230 -10.084 4.211 1.00 93.94 83 SER A C 1
ATOM 640 O O . SER A 1 83 ? -1.537 -11.225 3.838 1.00 93.94 83 SER A O 1
ATOM 642 N N . HIS A 1 84 ? -1.972 -9.349 5.042 1.00 94.56 84 HIS A N 1
ATOM 643 C CA . HIS A 1 84 ? -3.326 -9.668 5.471 1.00 94.56 84 HIS A CA 1
ATOM 644 C C . HIS A 1 84 ? -4.161 -8.406 5.707 1.00 94.56 84 HIS A C 1
ATOM 646 O O . HIS A 1 84 ? -3.716 -7.475 6.383 1.00 94.56 84 HIS A O 1
ATOM 652 N N . PHE A 1 85 ? -5.396 -8.400 5.204 1.00 95.56 85 PHE A N 1
ATOM 653 C CA . PHE A 1 85 ? -6.363 -7.345 5.501 1.00 95.56 85 PHE A CA 1
ATOM 654 C C . PHE A 1 85 ? -7.195 -7.702 6.726 1.00 95.56 85 PHE A C 1
ATOM 656 O O . PHE A 1 85 ? -7.729 -8.807 6.821 1.00 95.56 85 PHE A O 1
ATOM 663 N N . VAL A 1 86 ? -7.378 -6.727 7.614 1.00 96.06 86 VAL A N 1
ATOM 664 C CA . VAL A 1 86 ? -8.293 -6.837 8.756 1.00 96.06 86 VAL A CA 1
ATOM 665 C C . VAL A 1 86 ? -9.250 -5.654 8.778 1.00 96.06 86 VAL A C 1
ATOM 667 O O . VAL A 1 86 ? -8.860 -4.514 8.519 1.00 96.06 86 VAL A O 1
ATOM 670 N N . LEU A 1 87 ? -10.516 -5.928 9.084 1.00 96.50 87 LEU A N 1
ATOM 671 C CA . LEU A 1 87 ? -11.548 -4.911 9.264 1.00 96.50 87 LEU A CA 1
ATOM 672 C C . LEU A 1 87 ? -11.677 -4.604 10.753 1.00 96.50 87 LEU A C 1
ATOM 674 O O . LEU A 1 87 ? -12.047 -5.474 11.530 1.00 96.50 87 LEU A O 1
ATOM 678 N N . ILE A 1 88 ? -11.413 -3.371 11.157 1.00 97.75 88 ILE A N 1
ATOM 679 C CA . ILE A 1 88 ? -11.517 -2.928 12.545 1.00 97.75 88 ILE A CA 1
ATOM 680 C C . ILE A 1 88 ? -12.905 -2.321 12.767 1.00 97.75 88 ILE A C 1
ATOM 682 O O . ILE A 1 88 ? -13.328 -1.416 12.040 1.00 97.75 88 ILE A O 1
ATOM 686 N N . THR A 1 89 ? -13.619 -2.829 13.773 1.00 96.50 89 THR A N 1
ATOM 687 C CA . THR A 1 89 ? -15.018 -2.465 14.061 1.00 96.50 89 THR A CA 1
ATOM 688 C C . THR A 1 89 ? -15.253 -1.959 15.479 1.00 96.50 89 THR A C 1
ATOM 690 O O . THR A 1 89 ? -16.343 -1.467 15.762 1.00 96.50 89 THR A O 1
ATOM 693 N N . GLY A 1 90 ? -14.266 -2.074 16.366 1.00 97.19 90 GLY A N 1
ATOM 694 C CA . GLY A 1 90 ? -14.379 -1.690 17.771 1.00 97.19 90 GLY A CA 1
ATOM 695 C C . GLY A 1 90 ? -13.016 -1.459 18.413 1.00 97.19 90 GLY A C 1
ATOM 696 O O . GLY A 1 90 ? -11.985 -1.824 17.844 1.00 97.19 90 GLY A O 1
ATOM 697 N N . TYR A 1 91 ? -13.016 -0.845 19.592 1.00 97.88 91 TYR A N 1
ATOM 698 C CA . TYR A 1 91 ? -11.838 -0.719 20.444 1.00 97.88 91 TYR A CA 1
ATOM 699 C C . TYR A 1 91 ? -12.245 -0.639 21.915 1.00 97.88 91 TYR A C 1
ATOM 701 O O . TYR A 1 91 ? -13.308 -0.103 22.232 1.00 97.88 91 TYR A O 1
ATOM 709 N N . ASP A 1 92 ? -11.374 -1.114 22.802 1.00 97.81 92 ASP A N 1
ATOM 710 C CA . ASP A 1 92 ? -11.440 -0.854 24.238 1.00 97.81 92 ASP A CA 1
ATOM 711 C C . ASP A 1 92 ? -10.169 -0.110 24.652 1.00 97.81 92 ASP A C 1
ATOM 713 O O . ASP A 1 92 ? -9.063 -0.654 24.678 1.00 97.81 92 ASP A O 1
ATOM 717 N N . GLN A 1 93 ? -10.328 1.175 24.967 1.00 94.81 93 GLN A N 1
ATOM 718 C CA . GLN A 1 93 ? -9.212 2.030 25.361 1.00 94.81 93 GLN A CA 1
ATOM 719 C C . GLN A 1 93 ? -8.614 1.632 26.716 1.00 94.81 93 GLN A C 1
ATOM 721 O O . GLN A 1 93 ? -7.423 1.839 26.932 1.00 94.81 93 GLN A O 1
ATOM 726 N N . SER A 1 94 ? -9.420 1.081 27.626 1.00 96.12 94 SER A N 1
ATOM 727 C CA . SER A 1 94 ? -8.963 0.661 28.952 1.00 96.12 94 SER A CA 1
ATOM 728 C C . SER A 1 94 ? -8.180 -0.648 28.899 1.00 96.12 94 SER A C 1
ATOM 730 O O . SER A 1 94 ? -7.191 -0.795 29.616 1.00 96.12 94 SER A O 1
ATOM 732 N N . ALA A 1 95 ? -8.584 -1.562 28.013 1.00 97.12 95 ALA A N 1
ATOM 733 C CA . ALA A 1 95 ? -7.901 -2.831 27.786 1.00 97.12 95 ALA A CA 1
ATOM 734 C C . ALA A 1 95 ? -6.742 -2.726 26.779 1.00 97.12 95 ALA A C 1
ATOM 736 O O . ALA A 1 95 ? -5.913 -3.630 26.714 1.00 97.12 95 ALA A O 1
ATOM 737 N N . GLY A 1 96 ? -6.666 -1.642 25.997 1.00 97.44 96 GLY A N 1
ATOM 738 C CA . GLY A 1 96 ? -5.648 -1.473 24.956 1.00 97.44 96 GLY A CA 1
ATOM 739 C C . GLY A 1 96 ? -5.879 -2.370 23.736 1.00 97.44 96 GLY A C 1
ATOM 740 O O . GLY A 1 96 ? -4.924 -2.743 23.056 1.00 97.44 96 GLY A O 1
ATOM 741 N N . THR A 1 97 ? -7.133 -2.728 23.449 1.00 98.38 97 THR A N 1
ATOM 742 C CA . THR A 1 97 ? -7.488 -3.704 22.409 1.00 98.38 97 THR A CA 1
ATOM 743 C C . THR A 1 97 ? -8.312 -3.093 21.277 1.00 98.38 97 THR A C 1
ATOM 745 O O . THR A 1 97 ? -8.979 -2.064 21.424 1.00 98.38 97 THR A O 1
ATOM 748 N N . LEU A 1 98 ? -8.258 -3.741 20.113 1.00 98.25 98 LEU A N 1
ATOM 749 C CA . LEU A 1 98 ? -9.100 -3.484 18.946 1.00 98.25 98 LEU A CA 1
ATOM 750 C C . LEU A 1 98 ? -9.935 -4.732 18.643 1.00 98.25 98 LEU A C 1
ATOM 752 O O . LEU A 1 98 ? -9.426 -5.847 18.722 1.00 98.25 98 LEU A O 1
ATOM 756 N N . THR A 1 99 ? -11.191 -4.551 18.242 1.00 98.00 99 THR A N 1
ATOM 757 C CA . THR A 1 99 ? -12.043 -5.637 17.735 1.00 98.00 99 THR A CA 1
ATOM 758 C C . THR A 1 99 ? -11.937 -5.689 16.218 1.00 98.00 99 THR A C 1
ATOM 760 O O . THR A 1 99 ? -12.197 -4.688 15.538 1.00 98.00 99 THR A O 1
ATOM 763 N N . THR A 1 100 ? -11.579 -6.854 15.684 1.00 97.06 100 THR A N 1
ATOM 764 C CA . THR A 1 100 ? -11.350 -7.073 14.253 1.00 97.06 100 THR A CA 1
ATOM 765 C C . THR A 1 100 ? -12.252 -8.161 13.677 1.00 97.06 100 THR A C 1
ATOM 767 O O . THR A 1 100 ? -12.617 -9.112 14.358 1.00 97.06 100 THR A O 1
ATOM 770 N N . GLN A 1 101 ? -12.610 -8.018 12.404 1.00 94.81 101 GLN A N 1
ATOM 771 C CA . GLN A 1 101 ? -13.203 -9.068 11.584 1.00 94.81 101 GLN A CA 1
ATOM 772 C C . GLN A 1 101 ? -12.109 -9.572 10.649 1.00 94.81 101 GLN A C 1
ATOM 774 O O . GLN A 1 101 ? -11.589 -8.813 9.821 1.00 94.81 101 GLN A O 1
ATOM 779 N N . ASP A 1 102 ? -11.747 -10.837 10.811 1.00 92.56 102 ASP A N 1
ATOM 780 C CA . ASP A 1 102 ? -10.583 -11.430 10.179 1.00 92.56 102 ASP A CA 1
ATOM 781 C C . ASP A 1 102 ? -11.003 -12.609 9.294 1.00 92.56 102 ASP A C 1
ATOM 783 O O . ASP A 1 102 ? -11.660 -13.555 9.724 1.00 92.56 102 ASP A O 1
ATOM 787 N N . ALA A 1 103 ? -10.610 -12.553 8.026 1.00 87.56 103 ALA A N 1
ATOM 788 C CA . ALA A 1 103 ? -10.867 -13.594 7.035 1.00 87.56 103 ALA A CA 1
ATOM 789 C C . ALA A 1 103 ? -10.282 -14.974 7.400 1.00 87.56 103 ALA A C 1
ATOM 791 O O . ALA A 1 103 ? -10.766 -16.006 6.940 1.00 87.56 103 ALA A O 1
ATOM 792 N N . TYR A 1 104 ? -9.204 -14.982 8.179 1.00 86.94 104 TYR A N 1
ATOM 793 C CA . TYR A 1 104 ? -8.459 -16.164 8.585 1.00 86.94 104 TYR A CA 1
ATOM 794 C C . TYR A 1 104 ? -8.857 -16.628 9.991 1.00 86.94 104 TYR A C 1
ATOM 796 O O . TYR A 1 104 ? -9.079 -17.819 10.203 1.00 86.94 104 TYR A O 1
ATOM 804 N N . TYR A 1 105 ? -8.973 -15.697 10.943 1.00 90.00 105 TYR A N 1
ATOM 805 C CA . TYR A 1 105 ? -9.240 -16.009 12.356 1.00 90.00 105 TYR A CA 1
ATOM 806 C C . TYR A 1 105 ? -10.719 -15.933 12.761 1.00 90.00 105 TYR A C 1
ATOM 808 O O . TYR A 1 105 ? -11.081 -16.449 13.818 1.00 90.00 105 TYR A O 1
ATOM 816 N N . GLY A 1 106 ? -11.583 -15.361 11.922 1.00 91.31 106 GLY A N 1
ATOM 817 C CA . GLY A 1 106 ? -13.022 -15.268 12.155 1.00 91.31 106 GLY A CA 1
ATOM 818 C C . GLY A 1 106 ? -13.496 -13.890 12.640 1.00 91.31 106 GLY A C 1
ATOM 819 O O . GLY A 1 106 ? -12.748 -12.909 12.609 1.00 91.31 106 GLY A O 1
ATOM 820 N N . PRO A 1 107 ? -14.778 -13.789 13.031 1.00 93.75 107 PRO A N 1
ATOM 821 C CA . PRO A 1 107 ? -15.376 -12.536 13.475 1.00 93.75 107 PRO A CA 1
ATOM 822 C C . PRO A 1 107 ? -14.980 -12.168 14.910 1.00 93.75 107 PRO A C 1
ATOM 824 O O . PRO A 1 107 ? -14.669 -13.041 15.718 1.00 93.75 107 PRO A O 1
ATOM 827 N N . ASP A 1 108 ? -15.067 -10.874 15.221 1.00 95.12 108 ASP A N 1
ATOM 828 C CA . ASP A 1 108 ? -14.931 -10.300 16.570 1.00 95.12 108 ASP A CA 1
ATOM 829 C C . ASP A 1 108 ? -13.657 -10.717 17.334 1.00 95.12 108 ASP A C 1
ATOM 831 O O . ASP A 1 108 ? -13.661 -10.903 18.551 1.00 95.12 108 ASP A O 1
ATOM 835 N N . VAL A 1 109 ? -12.537 -10.837 16.619 1.00 96.50 109 VAL A N 1
ATOM 836 C CA . VAL A 1 109 ? -11.231 -11.161 17.201 1.00 96.50 109 VAL A CA 1
ATOM 837 C C . VAL A 1 109 ? -10.664 -9.925 17.891 1.00 96.50 109 VAL A C 1
ATOM 839 O O . VAL A 1 109 ? -10.397 -8.906 17.243 1.00 96.50 109 VAL A O 1
ATOM 842 N N . GLU A 1 110 ? -10.449 -10.019 19.200 1.00 97.62 110 GLU A N 1
ATOM 843 C CA . GLU A 1 110 ? -9.738 -8.998 19.966 1.00 97.62 110 GLU A CA 1
ATOM 844 C C . GLU A 1 110 ? -8.228 -9.103 19.743 1.00 97.62 110 GLU A C 1
ATOM 846 O O . GLU A 1 110 ? -7.630 -10.175 19.864 1.00 97.62 110 GLU A O 1
ATOM 851 N N . VAL A 1 111 ? -7.598 -7.974 19.427 1.00 97.12 111 VAL A N 1
ATOM 852 C CA . VAL A 1 111 ? -6.153 -7.880 19.205 1.00 97.12 111 VAL A CA 1
ATOM 853 C C . VAL A 1 111 ? -5.552 -6.748 20.026 1.00 97.12 111 VAL A C 1
ATOM 855 O O . VAL A 1 111 ? -6.164 -5.694 20.190 1.00 97.12 111 VAL A O 1
ATOM 858 N N . ASP A 1 112 ? -4.328 -6.955 20.508 1.00 98.12 112 ASP A N 1
ATOM 859 C CA . ASP A 1 112 ? -3.532 -5.906 21.148 1.00 98.12 112 ASP A CA 1
ATOM 860 C C . ASP A 1 112 ? -3.260 -4.764 20.156 1.00 98.12 112 ASP A C 1
ATOM 862 O O . ASP A 1 112 ? -2.770 -4.991 19.040 1.00 98.12 112 ASP A O 1
ATOM 866 N N . ALA A 1 113 ? -3.596 -3.535 20.552 1.00 98.12 113 ALA A N 1
ATOM 867 C CA . ALA A 1 113 ? -3.512 -2.382 19.665 1.00 98.12 113 ALA A CA 1
ATOM 868 C C . ALA A 1 113 ? -2.062 -2.074 19.273 1.00 98.12 113 ALA A C 1
ATOM 870 O O . ALA A 1 113 ? -1.791 -1.787 18.106 1.00 98.12 113 ALA A O 1
ATOM 871 N N . GLU A 1 114 ? -1.112 -2.172 20.205 1.00 97.44 114 GLU A N 1
ATOM 872 C CA . GLU A 1 114 ? 0.295 -1.896 19.908 1.00 97.44 114 GLU A CA 1
ATOM 873 C C . GLU A 1 114 ? 0.887 -2.919 18.939 1.00 97.44 114 GLU A C 1
ATOM 875 O O . GLU A 1 114 ? 1.608 -2.557 18.006 1.00 97.44 114 GLU A O 1
ATOM 880 N N . GLN A 1 115 ? 0.571 -4.200 19.128 1.00 97.06 115 GLN A N 1
ATOM 881 C CA . GLN A 1 115 ? 1.000 -5.270 18.240 1.00 97.06 115 GLN A CA 1
ATOM 882 C C . GLN A 1 115 ? 0.421 -5.091 16.841 1.00 97.06 115 GLN A C 1
ATOM 884 O O . GLN A 1 115 ? 1.141 -5.278 15.857 1.00 97.06 115 GLN A O 1
ATOM 889 N N . LEU A 1 116 ? -0.849 -4.690 16.741 1.00 97.75 116 LEU A N 1
ATOM 890 C CA . LEU A 1 116 ? -1.455 -4.359 15.460 1.00 97.75 116 LEU A CA 1
ATOM 891 C C . LEU A 1 116 ? -0.727 -3.182 14.802 1.00 97.75 116 LEU A C 1
ATOM 893 O O . LEU A 1 116 ? -0.342 -3.315 13.643 1.00 97.75 116 LEU A O 1
ATOM 897 N N . VAL A 1 117 ? -0.432 -2.092 15.525 1.00 98.25 117 VAL A N 1
ATOM 898 C CA . VAL A 1 117 ? 0.342 -0.955 14.983 1.00 98.25 117 VAL A CA 1
ATOM 899 C C . VAL A 1 117 ? 1.735 -1.383 14.510 1.00 98.25 117 VAL A C 1
ATOM 901 O O . VAL A 1 117 ? 2.175 -0.941 13.446 1.00 98.25 117 VAL A O 1
ATOM 904 N N . ARG A 1 118 ? 2.423 -2.269 15.245 1.00 97.75 118 ARG A N 1
ATOM 905 C CA . ARG A 1 118 ? 3.722 -2.822 14.820 1.00 97.75 118 ARG A CA 1
ATOM 906 C C . ARG A 1 118 ? 3.611 -3.560 13.486 1.00 97.75 118 ARG A C 1
ATOM 908 O O . ARG A 1 118 ? 4.433 -3.319 12.610 1.00 97.75 118 ARG A O 1
ATOM 915 N N . SER A 1 119 ? 2.581 -4.387 13.310 1.00 97.88 119 SER A N 1
ATOM 916 C CA . SER A 1 119 ? 2.370 -5.126 12.056 1.00 97.88 119 SER A CA 1
ATOM 917 C C . SER A 1 119 ? 1.838 -4.277 10.894 1.00 97.88 119 SER A C 1
ATOM 919 O O . SER A 1 119 ? 2.149 -4.493 9.725 1.00 97.88 119 SER A O 1
ATOM 921 N N . TRP A 1 120 ? 1.054 -3.250 11.214 1.00 98.50 120 TRP A N 1
ATOM 922 C CA . TRP A 1 120 ? 0.491 -2.299 10.259 1.00 98.50 120 TRP A CA 1
ATOM 923 C C . TRP A 1 120 ? 1.572 -1.434 9.600 1.00 98.50 120 TRP A C 1
ATOM 925 O O . TRP A 1 120 ? 1.459 -1.036 8.438 1.00 98.50 120 TRP A O 1
ATOM 935 N N . LYS A 1 121 ? 2.674 -1.196 10.323 1.00 98.62 121 LYS A N 1
ATOM 936 C CA . LYS A 1 121 ? 3.845 -0.485 9.808 1.00 98.62 121 LYS A CA 1
ATOM 937 C C . LYS A 1 121 ? 4.388 -1.096 8.518 1.00 98.62 121 LYS A C 1
ATOM 939 O O . LYS A 1 121 ? 4.862 -0.342 7.674 1.00 98.62 121 LYS A O 1
ATOM 944 N N . ALA A 1 122 ? 4.313 -2.416 8.349 1.00 98.25 122 ALA A N 1
ATOM 945 C CA . ALA A 1 122 ? 4.842 -3.096 7.168 1.00 98.25 122 ALA A CA 1
ATOM 946 C C . ALA A 1 122 ? 4.178 -2.653 5.850 1.00 98.25 122 ALA A C 1
ATOM 948 O O . ALA A 1 122 ? 4.753 -2.873 4.786 1.00 98.25 122 ALA A O 1
ATOM 949 N N . PHE A 1 123 ? 3.006 -2.012 5.930 1.00 98.12 123 PHE A N 1
ATOM 950 C CA . PHE A 1 123 ? 2.204 -1.533 4.802 1.00 98.12 123 PHE A CA 1
ATOM 951 C C . PHE A 1 123 ? 1.924 -0.030 4.912 1.00 98.12 123 PHE A C 1
ATOM 953 O O . PHE A 1 123 ? 0.825 0.443 4.634 1.00 98.12 123 PHE A O 1
ATOM 960 N N . ASN A 1 124 ? 2.916 0.741 5.367 1.00 98.31 124 ASN A N 1
ATOM 961 C CA . ASN A 1 124 ? 2.864 2.204 5.411 1.00 98.31 124 ASN A CA 1
ATOM 962 C C . ASN A 1 124 ? 1.667 2.793 6.171 1.00 98.31 124 ASN A C 1
ATOM 964 O O . ASN A 1 124 ? 1.169 3.877 5.855 1.00 98.31 124 ASN A O 1
ATOM 968 N N . TYR A 1 125 ? 1.189 2.064 7.179 1.00 98.62 125 TYR A N 1
ATOM 969 C CA . TYR A 1 125 ? 0.000 2.444 7.925 1.00 98.62 125 TYR A CA 1
ATOM 970 C C . TYR A 1 125 ? -1.195 2.749 6.998 1.00 98.62 125 TYR A C 1
ATOM 972 O O . TYR A 1 125 ? -1.921 3.728 7.205 1.00 98.62 125 TYR A O 1
ATOM 980 N N . VAL A 1 126 ? -1.361 1.955 5.932 1.00 98.50 126 VAL A N 1
ATOM 981 C CA . VAL A 1 126 ? -2.459 2.106 4.973 1.00 98.50 126 VAL A CA 1
ATOM 982 C C . VAL A 1 126 ? -3.797 1.796 5.630 1.00 98.50 126 VAL A C 1
ATOM 984 O O . VAL A 1 126 ? -3.955 0.788 6.319 1.00 98.50 126 VAL A O 1
ATOM 987 N N . TYR A 1 127 ? -4.778 2.660 5.420 1.00 98.50 127 TYR A N 1
ATOM 988 C CA . TYR A 1 127 ? -6.138 2.447 5.883 1.00 98.50 127 TYR A CA 1
ATOM 989 C C . TYR A 1 127 ? -7.144 2.822 4.808 1.00 98.50 127 TYR A C 1
ATOM 991 O O . TYR A 1 127 ? -6.948 3.757 4.033 1.00 98.50 127 TYR A O 1
ATOM 999 N N . MET A 1 128 ? -8.256 2.101 4.808 1.00 98.19 128 MET A N 1
ATOM 1000 C CA . MET A 1 128 ? -9.425 2.366 3.995 1.00 98.19 128 MET A CA 1
ATOM 1001 C C . MET A 1 128 ? -10.628 2.538 4.914 1.00 98.19 128 MET A C 1
ATOM 1003 O O . MET A 1 128 ? -11.083 1.583 5.545 1.00 98.19 128 MET A O 1
ATOM 1007 N N . VAL A 1 129 ? -11.165 3.752 4.976 1.00 97.69 129 VAL A N 1
ATOM 1008 C CA . VAL A 1 129 ? -12.432 4.009 5.668 1.00 97.69 129 VAL A CA 1
ATOM 1009 C C . VAL A 1 129 ? -13.593 3.770 4.709 1.00 97.69 129 VAL A C 1
ATOM 1011 O O . VAL A 1 129 ? -13.606 4.308 3.599 1.00 97.69 129 VAL A O 1
ATOM 1014 N N . LEU A 1 130 ? -14.571 2.974 5.144 1.00 95.06 130 LEU A N 1
ATOM 1015 C CA . LEU A 1 130 ? -15.811 2.720 4.410 1.00 95.06 130 LEU A CA 1
ATOM 1016 C C . LEU A 1 130 ? -16.932 3.595 4.970 1.00 95.06 130 LEU A C 1
ATOM 1018 O O . LEU A 1 130 ? -17.109 3.667 6.184 1.00 95.06 130 LEU A O 1
ATOM 1022 N N . TYR A 1 131 ? -17.701 4.247 4.100 1.00 96.50 131 TYR A N 1
ATOM 1023 C CA . TYR A 1 131 ? -18.767 5.155 4.529 1.00 96.50 131 TYR A CA 1
ATOM 1024 C C . TYR A 1 131 ? -19.877 5.299 3.476 1.00 96.50 131 TYR A C 1
ATOM 1026 O O . TYR A 1 131 ? -19.625 5.153 2.278 1.00 96.50 131 TYR A O 1
ATOM 1034 N N . PRO A 1 132 ? -21.124 5.609 3.874 1.00 95.25 132 PRO A N 1
ATOM 1035 C CA . PRO A 1 132 ? -22.163 6.013 2.929 1.00 95.25 132 PRO A CA 1
ATOM 1036 C C . PRO A 1 132 ? -21.746 7.277 2.172 1.00 95.25 132 PRO A C 1
ATOM 1038 O O . PRO A 1 132 ? -21.234 8.211 2.779 1.00 95.25 132 PRO A O 1
ATOM 1041 N N . THR A 1 133 ? -22.029 7.381 0.871 1.00 94.31 133 THR A N 1
ATOM 1042 C CA . THR A 1 133 ? -21.638 8.556 0.061 1.00 94.31 133 THR A CA 1
ATOM 1043 C C . THR A 1 133 ? -22.108 9.891 0.657 1.00 94.31 133 THR A C 1
ATOM 1045 O O . THR A 1 133 ? -21.398 10.890 0.571 1.00 94.31 133 THR A O 1
ATOM 1048 N N . ALA A 1 134 ? -23.271 9.908 1.317 1.00 95.50 134 ALA A N 1
ATOM 1049 C CA . ALA A 1 134 ? -23.811 11.093 1.989 1.00 95.50 134 ALA A CA 1
ATOM 1050 C C . ALA A 1 134 ? -22.958 11.583 3.180 1.00 95.50 134 ALA A C 1
ATOM 1052 O O . ALA A 1 134 ? -23.047 12.750 3.558 1.00 95.50 134 ALA A O 1
ATOM 1053 N N . ASP A 1 135 ? -22.113 10.722 3.750 1.00 97.62 135 ASP A N 1
ATOM 1054 C CA . ASP A 1 135 ? -21.267 11.025 4.906 1.00 97.62 135 ASP A CA 1
ATOM 1055 C C . ASP A 1 135 ? -19.865 11.529 4.524 1.00 97.62 135 ASP A C 1
ATOM 1057 O O . ASP A 1 135 ? -19.052 11.797 5.410 1.00 97.62 135 ASP A O 1
ATOM 1061 N N . ALA A 1 136 ? -19.577 11.741 3.233 1.00 97.19 136 ALA A N 1
ATOM 1062 C CA . ALA A 1 136 ? -18.263 12.187 2.757 1.00 97.19 136 ALA A CA 1
ATOM 1063 C C . ALA A 1 136 ? -17.727 13.422 3.506 1.00 97.19 136 ALA A C 1
ATOM 1065 O O . ALA A 1 136 ? -16.568 13.447 3.909 1.00 97.19 136 ALA A O 1
ATOM 1066 N N . GLY A 1 137 ? -18.578 14.421 3.772 1.00 98.12 137 GLY A N 1
ATOM 1067 C CA . GLY A 1 137 ? -18.184 15.614 4.530 1.00 98.12 137 GLY A CA 1
ATOM 1068 C C . GLY A 1 137 ? -17.833 15.331 5.997 1.00 98.12 137 GLY A C 1
ATOM 1069 O O . GLY A 1 137 ? -16.927 15.959 6.541 1.00 98.12 137 GLY A O 1
ATOM 1070 N N . LYS A 1 138 ? -18.503 14.363 6.638 1.00 98.25 138 LYS A N 1
ATOM 1071 C CA . LYS A 1 138 ? -18.209 13.958 8.024 1.00 98.25 138 LYS A CA 1
ATOM 1072 C C . LYS A 1 138 ? -16.880 13.214 8.097 1.00 98.25 138 LYS A C 1
ATOM 1074 O O . LYS A 1 138 ? -16.069 13.501 8.971 1.00 98.25 138 LYS A O 1
ATOM 1079 N N . VAL A 1 139 ? -16.644 12.295 7.162 1.00 98.31 139 VAL A N 1
ATOM 1080 C CA . VAL A 1 139 ? -15.382 11.550 7.077 1.00 98.31 139 VAL A CA 1
ATOM 1081 C C . VAL A 1 139 ? -14.221 12.488 6.754 1.00 98.31 139 VAL A C 1
ATOM 1083 O O . VAL A 1 139 ? -13.198 12.431 7.429 1.00 98.31 139 VAL A O 1
ATOM 1086 N N . ALA A 1 140 ? -14.394 13.423 5.816 1.00 98.31 140 ALA A N 1
ATOM 1087 C CA . ALA A 1 140 ? -13.392 14.448 5.531 1.00 98.31 140 ALA A CA 1
ATOM 1088 C C . ALA A 1 140 ? -13.039 15.280 6.776 1.00 98.31 140 ALA A C 1
ATOM 1090 O O . ALA A 1 140 ? -11.863 15.519 7.037 1.00 98.31 140 ALA A O 1
ATOM 1091 N N . ALA A 1 141 ? -14.031 15.656 7.591 1.00 98.38 141 ALA A N 1
ATOM 1092 C CA . ALA A 1 141 ? -13.791 16.375 8.843 1.00 98.38 141 ALA A CA 1
ATOM 1093 C C . ALA A 1 141 ? -13.010 15.543 9.881 1.00 98.38 141 ALA A C 1
ATOM 1095 O O . ALA A 1 141 ? -12.188 16.099 10.606 1.00 98.38 141 ALA A O 1
ATOM 1096 N N . LEU A 1 142 ? -13.227 14.223 9.944 1.00 98.31 142 LEU A N 1
ATOM 1097 C CA . LEU A 1 142 ? -12.475 13.321 10.831 1.00 98.31 142 LEU A CA 1
ATOM 1098 C C . LEU A 1 142 ? -11.019 13.137 10.377 1.00 98.31 142 LEU A C 1
ATOM 1100 O O . LEU A 1 142 ? -10.118 13.088 11.219 1.00 98.31 142 LEU A O 1
ATOM 1104 N N . LEU A 1 143 ? -10.794 13.051 9.062 1.00 97.81 143 LEU A N 1
ATOM 1105 C CA . LEU A 1 143 ? -9.465 12.911 8.456 1.00 97.81 143 LEU A CA 1
ATOM 1106 C C . LEU A 1 143 ? -8.664 14.224 8.485 1.00 97.81 143 LEU A C 1
ATOM 1108 O O . LEU A 1 143 ? -7.433 14.184 8.496 1.00 97.81 143 LEU A O 1
ATOM 1112 N N . GLY A 1 144 ? -9.339 15.378 8.508 1.00 97.62 144 GLY A N 1
ATOM 1113 C CA . GLY A 1 144 ? -8.696 16.691 8.473 1.00 97.62 144 GLY A CA 1
ATOM 1114 C C . GLY A 1 144 ? -7.828 16.849 7.223 1.00 97.62 144 GLY A C 1
ATOM 1115 O O . GLY A 1 144 ? -8.257 16.513 6.119 1.00 97.62 144 GLY A O 1
ATOM 1116 N N . ASP A 1 145 ? -6.583 17.296 7.395 1.00 95.50 145 ASP A N 1
ATOM 1117 C CA . ASP A 1 145 ? -5.619 17.419 6.291 1.00 95.50 145 ASP A CA 1
ATOM 1118 C C . ASP A 1 145 ? -5.368 16.083 5.575 1.00 95.50 145 ASP A C 1
ATOM 1120 O O . ASP A 1 145 ? -5.155 16.068 4.364 1.00 95.50 145 ASP A O 1
ATOM 1124 N N . GLY A 1 146 ? -5.481 14.955 6.288 1.00 95.94 146 GLY A N 1
ATO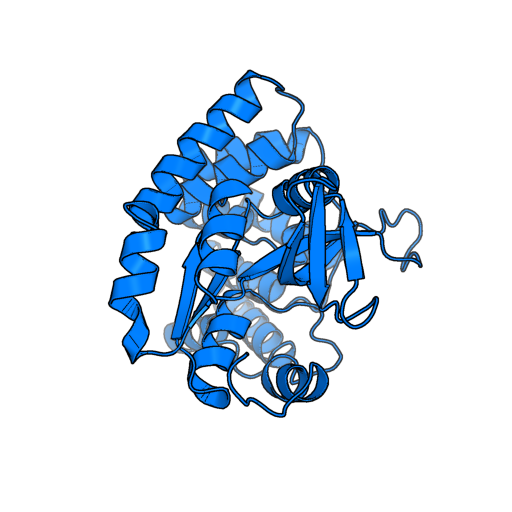M 1125 C CA . GLY A 1 146 ? -5.363 13.607 5.724 1.00 95.94 146 GLY A CA 1
ATOM 1126 C C . GLY A 1 146 ? -6.470 13.248 4.727 1.00 95.94 146 GLY A C 1
ATOM 1127 O O . GLY A 1 146 ? -6.387 12.216 4.062 1.00 95.94 146 GLY A O 1
ATOM 1128 N N . TRP A 1 147 ? -7.498 14.093 4.573 1.00 97.31 147 TRP A N 1
ATOM 1129 C CA . TRP A 1 147 ? -8.454 13.959 3.479 1.00 97.31 147 TRP A CA 1
ATOM 1130 C C . TRP A 1 147 ? -7.778 14.152 2.119 1.00 97.31 147 TRP A C 1
ATOM 1132 O O . TRP A 1 147 ? -8.137 13.465 1.167 1.00 97.31 147 TRP A O 1
ATOM 1142 N N . SER A 1 148 ? -6.774 15.025 2.012 1.00 97.69 148 SER A N 1
ATOM 1143 C CA . SER A 1 148 ? -5.958 15.142 0.801 1.00 97.69 148 SER A CA 1
ATOM 1144 C C . SER A 1 148 ? -4.903 14.035 0.765 1.00 97.69 148 SER A C 1
ATOM 1146 O O . SER A 1 148 ? -4.159 13.850 1.725 1.00 97.69 148 SER A O 1
ATOM 1148 N N . GLU A 1 149 ? -4.810 13.316 -0.355 1.00 96.38 149 GLU A N 1
ATOM 1149 C CA . GLU A 1 149 ? -3.791 12.273 -0.557 1.00 96.38 149 GLU A CA 1
ATOM 1150 C C . GLU A 1 149 ? -2.382 12.850 -0.493 1.00 96.38 149 GLU A C 1
ATOM 1152 O O . GLU A 1 149 ? -1.529 12.323 0.216 1.00 96.38 149 GLU A O 1
ATOM 1157 N N . GLU A 1 150 ? -2.159 13.989 -1.150 1.00 97.94 150 GLU A N 1
ATOM 1158 C CA . GLU A 1 150 ? -0.875 14.685 -1.121 1.00 97.94 150 GLU A CA 1
ATOM 1159 C C . GLU A 1 150 ? -0.470 15.042 0.317 1.00 97.94 150 GLU A C 1
ATOM 1161 O O . GLU A 1 150 ? 0.672 14.822 0.721 1.00 97.94 150 GLU A O 1
ATOM 1166 N N . LYS A 1 151 ? -1.414 15.551 1.120 1.00 98.31 151 LYS A N 1
ATOM 1167 C CA . LYS A 1 151 ? -1.156 15.892 2.525 1.00 98.31 151 LYS A CA 1
ATOM 1168 C C . LYS A 1 151 ? -0.910 14.653 3.377 1.00 98.31 151 LYS A C 1
ATOM 1170 O O . LYS A 1 151 ? 0.028 14.664 4.169 1.00 98.31 151 LYS A O 1
ATOM 1175 N N . ALA A 1 152 ? -1.680 13.582 3.179 1.00 98.31 152 ALA A N 1
ATOM 1176 C CA . ALA A 1 152 ? -1.456 12.309 3.860 1.00 98.31 152 ALA A CA 1
ATOM 1177 C C . ALA A 1 152 ? -0.043 11.768 3.580 1.00 98.31 152 ALA A C 1
ATOM 1179 O O . ALA A 1 152 ? 0.670 11.412 4.518 1.00 98.31 152 ALA A O 1
ATOM 1180 N N . TYR A 1 153 ? 0.414 11.801 2.322 1.00 98.69 153 TYR A N 1
ATOM 1181 C CA . TYR A 1 153 ? 1.785 11.423 1.975 1.00 98.69 153 TYR A CA 1
ATOM 1182 C C . TYR A 1 153 ? 2.834 12.368 2.573 1.00 98.69 153 TYR A C 1
ATOM 1184 O O . TYR A 1 153 ? 3.834 11.889 3.099 1.00 98.69 153 TYR A O 1
ATOM 1192 N N . GLN A 1 154 ? 2.627 13.690 2.559 1.00 98.62 154 GLN A N 1
ATOM 1193 C CA . GLN A 1 154 ? 3.551 14.654 3.186 1.00 98.62 154 GLN A CA 1
ATOM 1194 C C . GLN A 1 154 ? 3.722 14.391 4.693 1.00 98.62 154 GLN A C 1
ATOM 1196 O O . GLN A 1 154 ? 4.844 14.395 5.215 1.00 98.62 154 GLN A O 1
ATOM 1201 N N . THR A 1 155 ? 2.622 14.118 5.397 1.00 98.44 155 THR A N 1
ATOM 1202 C CA . THR A 1 155 ? 2.654 13.738 6.813 1.00 98.44 155 THR A CA 1
ATOM 1203 C C . THR A 1 155 ? 3.366 12.400 7.005 1.00 98.44 155 THR A C 1
ATOM 1205 O O . THR A 1 155 ? 4.263 12.307 7.844 1.00 98.44 155 THR A O 1
ATOM 1208 N N . ALA A 1 156 ? 3.048 11.392 6.189 1.00 98.56 156 ALA A N 1
ATOM 1209 C CA . ALA A 1 156 ? 3.668 10.072 6.266 1.00 98.56 156 ALA A CA 1
ATOM 1210 C C . ALA A 1 156 ? 5.182 10.100 5.970 1.00 98.56 156 ALA A C 1
ATOM 1212 O O . ALA A 1 156 ? 5.937 9.427 6.669 1.00 98.56 156 ALA A O 1
ATOM 1213 N N . VAL A 1 157 ? 5.657 10.941 5.036 1.00 98.88 157 VAL A N 1
ATOM 1214 C CA . VAL A 1 157 ? 7.098 11.202 4.824 1.00 98.88 157 VAL A CA 1
ATOM 1215 C C . VAL A 1 157 ? 7.746 11.707 6.107 1.00 98.88 157 VAL A C 1
ATOM 1217 O O . VAL A 1 157 ? 8.799 11.207 6.496 1.00 98.88 157 VAL A O 1
ATOM 1220 N N . THR A 1 158 ? 7.125 12.679 6.781 1.00 98.50 158 THR A N 1
ATOM 1221 C CA . THR A 1 158 ? 7.673 13.251 8.022 1.00 98.50 158 THR A CA 1
ATOM 1222 C C . THR A 1 158 ? 7.833 12.173 9.094 1.00 98.50 158 THR A C 1
ATOM 1224 O O . THR A 1 158 ? 8.900 12.055 9.698 1.00 98.50 158 THR A O 1
ATOM 1227 N N . THR A 1 159 ? 6.805 11.345 9.288 1.00 98.38 159 THR A N 1
ATOM 1228 C CA . THR A 1 159 ? 6.834 10.229 10.241 1.00 98.38 159 THR A CA 1
ATOM 1229 C C . THR A 1 159 ? 7.870 9.173 9.859 1.00 98.38 159 THR A C 1
ATOM 1231 O O . THR A 1 159 ? 8.685 8.789 10.696 1.00 98.38 159 THR A O 1
ATOM 1234 N N . ALA A 1 160 ? 7.886 8.717 8.605 1.00 98.75 160 ALA A N 1
ATOM 1235 C CA . ALA A 1 160 ? 8.826 7.700 8.143 1.00 98.75 160 ALA A CA 1
ATOM 1236 C C . ALA A 1 160 ? 10.278 8.189 8.255 1.00 98.75 160 ALA A C 1
ATOM 1238 O O . ALA A 1 160 ? 11.139 7.463 8.747 1.00 98.75 160 ALA A O 1
ATOM 1239 N N . LEU A 1 161 ? 10.550 9.451 7.911 1.00 98.69 161 LEU A N 1
ATOM 1240 C CA . LEU A 1 161 ? 11.876 10.048 8.053 1.00 98.69 161 LEU A CA 1
ATOM 1241 C C . LEU A 1 161 ? 12.328 10.074 9.521 1.00 98.69 161 LEU A C 1
ATOM 1243 O O . LEU A 1 161 ? 13.449 9.667 9.819 1.00 98.69 161 LEU A O 1
ATOM 1247 N N . GLN A 1 162 ? 11.460 10.478 10.452 1.00 98.62 162 GLN A N 1
ATOM 1248 C CA . GLN A 1 162 ? 11.763 10.419 11.888 1.00 98.62 162 GLN A CA 1
ATOM 1249 C C . GLN A 1 162 ? 12.080 8.989 12.344 1.00 98.62 162 GLN A C 1
ATOM 1251 O O . GLN A 1 162 ? 13.044 8.781 13.077 1.00 98.62 162 GLN A O 1
ATOM 1256 N N . GLN A 1 163 ? 11.322 7.998 11.870 1.00 98.56 163 GLN A N 1
ATOM 1257 C CA . GLN A 1 163 ? 11.566 6.589 12.184 1.00 98.56 163 GLN A CA 1
ATOM 1258 C C . GLN A 1 163 ? 12.925 6.108 11.652 1.00 98.56 163 GLN A C 1
ATOM 1260 O O . GLN A 1 163 ? 13.676 5.508 12.411 1.00 98.56 163 GLN A O 1
ATOM 1265 N N . THR A 1 164 ? 13.295 6.447 10.410 1.00 98.62 164 THR A N 1
ATOM 1266 C CA . THR A 1 164 ? 14.621 6.098 9.850 1.00 98.62 164 THR A CA 1
ATOM 1267 C C . THR A 1 164 ? 15.789 6.768 10.582 1.00 98.62 164 THR A C 1
ATOM 1269 O O . THR A 1 164 ? 16.902 6.245 10.606 1.00 98.62 164 THR A O 1
ATOM 1272 N N . GLN A 1 165 ? 15.562 7.944 11.177 1.00 98.44 165 GLN A N 1
ATOM 1273 C CA . GLN A 1 165 ? 16.569 8.650 11.971 1.00 98.44 165 GLN A CA 1
ATOM 1274 C C . GLN A 1 165 ? 16.713 8.044 13.368 1.00 98.44 165 GLN A C 1
ATOM 1276 O O . GLN A 1 165 ? 17.831 7.967 13.879 1.00 98.44 165 GLN A O 1
ATOM 1281 N N . ALA A 1 166 ? 15.595 7.625 13.967 1.00 98.56 166 ALA A N 1
ATOM 1282 C CA . ALA A 1 166 ? 15.560 6.970 15.268 1.00 98.56 166 ALA A CA 1
ATOM 1283 C C . ALA A 1 166 ? 16.172 5.562 15.216 1.00 98.56 166 ALA A C 1
ATOM 1285 O O . ALA A 1 166 ? 16.947 5.201 16.099 1.00 98.56 166 ALA A O 1
ATOM 1286 N N . ASP A 1 167 ? 15.873 4.802 14.162 1.00 98.44 167 ASP A N 1
ATOM 1287 C CA . ASP A 1 167 ? 16.443 3.485 13.905 1.00 98.44 167 ASP A CA 1
ATOM 1288 C C . ASP A 1 167 ? 16.792 3.335 12.419 1.00 98.44 167 ASP A C 1
ATOM 1290 O O . ASP A 1 167 ? 15.938 3.150 11.552 1.00 98.44 167 ASP A O 1
ATOM 1294 N N . ARG A 1 168 ? 18.095 3.379 12.122 1.00 98.06 168 ARG A N 1
ATOM 1295 C CA . ARG A 1 168 ? 18.604 3.230 10.751 1.00 98.06 168 ARG A CA 1
ATOM 1296 C C . ARG A 1 168 ? 18.471 1.809 10.206 1.00 98.06 168 ARG A C 1
ATOM 1298 O O . ARG A 1 168 ? 18.643 1.628 9.004 1.00 98.06 168 ARG A O 1
ATOM 1305 N N . THR A 1 169 ? 18.202 0.828 11.064 1.00 98.38 169 THR A N 1
ATOM 1306 C CA . THR A 1 169 ? 18.002 -0.580 10.696 1.00 98.38 169 THR A CA 1
ATOM 1307 C C . THR A 1 169 ? 16.530 -0.939 10.510 1.00 98.38 169 THR A C 1
ATOM 1309 O O . THR A 1 169 ? 16.210 -2.076 10.167 1.00 98.38 169 THR A O 1
ATOM 1312 N N . ASP A 1 170 ? 15.631 0.035 10.663 1.00 98.50 170 ASP A N 1
ATOM 1313 C CA . ASP A 1 170 ? 14.202 -0.153 10.470 1.00 98.50 170 ASP A CA 1
ATOM 1314 C C . ASP A 1 170 ? 13.850 -0.244 8.980 1.00 98.50 170 ASP A C 1
ATOM 1316 O O . ASP A 1 170 ? 13.605 0.752 8.290 1.00 98.50 170 ASP A O 1
ATOM 1320 N N . LEU A 1 171 ? 13.826 -1.481 8.489 1.00 98.38 171 LEU A N 1
ATOM 1321 C CA . LEU A 1 171 ? 13.422 -1.843 7.135 1.00 98.38 171 LEU A CA 1
ATOM 1322 C C . LEU A 1 171 ? 12.130 -1.134 6.702 1.00 98.38 171 LEU A C 1
ATOM 1324 O O . LEU A 1 171 ? 12.072 -0.551 5.617 1.00 98.38 171 LEU A O 1
ATOM 1328 N N . TYR A 1 172 ? 11.076 -1.236 7.517 1.00 98.69 172 TYR A N 1
ATOM 1329 C CA . TYR A 1 172 ? 9.750 -0.772 7.125 1.00 98.69 172 TYR A CA 1
ATOM 1330 C C . TYR A 1 172 ? 9.681 0.750 7.118 1.00 98.69 172 TYR A C 1
ATOM 1332 O O . TYR A 1 172 ? 9.022 1.310 6.253 1.00 98.69 172 TYR A O 1
ATOM 1340 N N . ALA A 1 173 ? 10.400 1.441 8.005 1.00 98.75 173 ALA A N 1
ATOM 1341 C CA . ALA A 1 173 ? 10.510 2.897 7.944 1.00 98.75 173 ALA A CA 1
ATOM 1342 C C . ALA A 1 173 ? 11.124 3.367 6.615 1.00 98.75 173 ALA A C 1
ATOM 1344 O O . ALA A 1 173 ? 10.580 4.267 5.973 1.00 98.75 173 ALA A O 1
ATOM 1345 N N . TRP A 1 174 ? 12.210 2.727 6.164 1.00 98.88 174 TRP A N 1
ATOM 1346 C CA . TRP A 1 174 ? 12.826 3.032 4.867 1.00 98.88 174 TRP A CA 1
ATOM 1347 C C . TRP A 1 174 ? 11.901 2.716 3.694 1.00 98.88 174 TRP A C 1
ATOM 1349 O O . TRP A 1 174 ? 11.769 3.521 2.770 1.00 98.88 174 TRP A O 1
ATOM 1359 N N . PHE A 1 175 ? 11.222 1.570 3.737 1.00 98.88 175 PHE A N 1
ATOM 1360 C CA . PHE A 1 175 ? 10.295 1.180 2.679 1.00 98.88 175 PHE A CA 1
ATOM 1361 C C . PHE A 1 175 ? 9.074 2.111 2.607 1.00 98.88 175 PHE A C 1
ATOM 1363 O O . PHE A 1 175 ? 8.664 2.532 1.523 1.00 98.88 175 PHE A O 1
ATOM 1370 N N . ASN A 1 176 ? 8.525 2.497 3.757 1.00 98.88 176 ASN A N 1
ATOM 1371 C CA . ASN A 1 176 ? 7.418 3.444 3.865 1.00 98.88 176 ASN A CA 1
ATOM 1372 C C . ASN A 1 176 ? 7.819 4.828 3.360 1.00 98.88 176 ASN A C 1
ATOM 1374 O O . ASN A 1 176 ? 7.059 5.451 2.621 1.00 98.88 176 ASN A O 1
ATOM 1378 N N . LEU A 1 177 ? 9.031 5.287 3.691 1.00 98.94 177 LEU A N 1
ATOM 1379 C CA . LEU A 1 177 ? 9.579 6.533 3.163 1.00 98.94 177 LEU A CA 1
ATOM 1380 C C . LEU A 1 177 ? 9.648 6.495 1.629 1.00 98.94 177 LEU A C 1
ATOM 1382 O O . LEU A 1 177 ? 9.186 7.429 0.973 1.00 98.94 177 LEU A O 1
ATOM 1386 N N . GLY A 1 178 ? 10.150 5.395 1.058 1.00 98.88 178 GLY A N 1
ATOM 1387 C CA . GLY A 1 178 ? 10.174 5.183 -0.391 1.00 98.88 178 GLY A CA 1
ATOM 1388 C C . GLY A 1 178 ? 8.780 5.216 -1.016 1.00 98.88 178 GLY A C 1
ATOM 1389 O O . GLY A 1 178 ? 8.549 5.936 -1.986 1.00 98.88 178 GLY A O 1
ATOM 1390 N N . SER A 1 179 ? 7.825 4.510 -0.412 1.00 98.81 179 SER A N 1
ATOM 1391 C CA . SER A 1 179 ? 6.434 4.442 -0.881 1.00 98.81 179 SER A CA 1
ATOM 1392 C C . SER A 1 179 ? 5.739 5.803 -0.831 1.00 98.81 179 SER A C 1
ATOM 1394 O O . SER A 1 179 ? 5.013 6.165 -1.754 1.00 98.81 179 SER A O 1
ATOM 1396 N N . CYS A 1 180 ? 6.004 6.606 0.202 1.00 98.81 180 CYS A N 1
ATOM 1397 C CA . CYS A 1 180 ? 5.469 7.961 0.279 1.00 98.81 180 CYS A CA 1
ATOM 1398 C C . CYS A 1 180 ? 6.078 8.886 -0.778 1.00 98.81 180 CYS A C 1
ATOM 1400 O O . CYS A 1 180 ? 5.368 9.706 -1.355 1.00 98.81 180 CYS A O 1
ATOM 1402 N N . TYR A 1 181 ? 7.372 8.743 -1.074 1.00 98.88 181 TYR A N 1
ATOM 1403 C CA . TYR A 1 181 ? 7.994 9.489 -2.164 1.00 98.88 181 TYR A CA 1
ATOM 1404 C C . TYR A 1 181 ? 7.432 9.103 -3.535 1.00 98.88 181 TYR A C 1
ATOM 1406 O O . 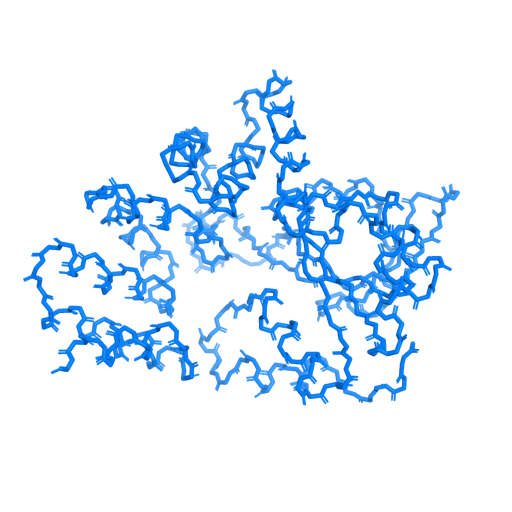TYR A 1 181 ? 7.234 9.999 -4.352 1.00 98.88 181 TYR A O 1
ATOM 1414 N N . VAL A 1 182 ? 7.103 7.827 -3.776 1.00 98.75 182 VAL A N 1
ATOM 1415 C CA . VAL A 1 182 ? 6.363 7.411 -4.985 1.00 98.75 182 VAL A CA 1
ATOM 1416 C C . VAL A 1 182 ? 5.012 8.121 -5.061 1.00 98.75 182 VAL A C 1
ATOM 1418 O O . VAL A 1 182 ? 4.727 8.751 -6.075 1.00 98.75 182 VAL A O 1
ATOM 1421 N N . GLY A 1 183 ? 4.235 8.123 -3.971 1.00 98.00 183 GLY A N 1
ATOM 1422 C CA . GLY A 1 183 ? 2.942 8.822 -3.904 1.00 98.00 183 GLY A CA 1
ATOM 1423 C C . GLY A 1 183 ? 3.023 10.334 -4.163 1.00 98.00 183 GLY A C 1
ATOM 1424 O O . GLY A 1 183 ? 2.052 10.943 -4.604 1.00 98.00 183 GLY A O 1
ATOM 1425 N N . LEU A 1 184 ? 4.194 10.943 -3.949 1.00 98.56 184 LEU A N 1
ATOM 1426 C CA . LEU A 1 184 ? 4.480 12.354 -4.237 1.00 98.56 184 LEU A CA 1
ATOM 1427 C C . LEU A 1 184 ? 5.187 12.580 -5.588 1.00 98.56 184 LEU A C 1
ATOM 1429 O O . LEU A 1 184 ? 5.581 13.708 -5.887 1.00 98.56 184 LEU A O 1
ATOM 1433 N N . GLY A 1 185 ? 5.406 11.533 -6.388 1.00 98.38 185 GLY A N 1
ATOM 1434 C CA . GLY A 1 185 ? 6.122 11.602 -7.668 1.00 98.38 185 GLY A CA 1
ATOM 1435 C C . GLY A 1 185 ? 7.630 11.873 -7.549 1.00 98.38 185 GLY A C 1
ATOM 1436 O O . GLY A 1 185 ? 8.273 12.267 -8.521 1.00 98.38 185 GLY A O 1
ATOM 1437 N N . GLN A 1 186 ? 8.217 11.683 -6.367 1.00 98.75 186 GLN A N 1
ATOM 1438 C CA . GLN A 1 186 ? 9.631 11.935 -6.068 1.00 98.75 186 GLN A CA 1
ATOM 1439 C C . GLN A 1 186 ? 10.476 10.667 -6.267 1.00 98.75 186 GLN A C 1
ATOM 1441 O O . GLN A 1 186 ? 11.063 10.130 -5.327 1.00 98.75 186 GLN A O 1
ATOM 1446 N N . TYR A 1 187 ? 10.534 10.170 -7.502 1.00 98.69 187 TYR A N 1
ATOM 1447 C CA . TYR A 1 187 ? 11.039 8.823 -7.804 1.00 98.69 187 TYR A CA 1
ATOM 1448 C C . TYR A 1 187 ? 12.521 8.579 -7.468 1.00 98.69 187 TYR A C 1
ATOM 1450 O O . TYR A 1 187 ? 12.850 7.506 -6.969 1.00 98.69 187 TYR A O 1
ATOM 1458 N N . GLU A 1 188 ? 13.414 9.562 -7.641 1.00 98.31 188 GLU A N 1
ATOM 1459 C CA . GLU A 1 188 ? 14.822 9.402 -7.223 1.00 98.31 188 GLU A CA 1
ATOM 1460 C C . GLU A 1 188 ? 14.955 9.255 -5.701 1.00 98.31 188 GLU A C 1
ATOM 1462 O O . GLU A 1 188 ? 15.661 8.371 -5.216 1.00 98.31 188 GLU A O 1
ATOM 1467 N N . SER A 1 189 ? 14.242 10.084 -4.932 1.00 98.75 189 SER A N 1
ATOM 1468 C CA . SER A 1 189 ? 14.211 9.982 -3.468 1.00 98.75 189 SER A CA 1
ATOM 1469 C C . SER A 1 189 ? 13.607 8.650 -3.023 1.00 98.75 189 SER A C 1
ATOM 1471 O O . SER A 1 189 ? 14.123 8.014 -2.102 1.00 98.75 189 SER A O 1
ATOM 1473 N N . ALA A 1 190 ? 12.550 8.203 -3.710 1.00 98.88 190 ALA A N 1
ATOM 1474 C CA . ALA A 1 190 ? 11.934 6.907 -3.471 1.00 98.88 190 ALA A CA 1
ATOM 1475 C C . ALA A 1 190 ? 12.932 5.764 -3.676 1.00 98.88 190 ALA A C 1
ATOM 1477 O O . ALA A 1 190 ? 13.085 4.914 -2.800 1.00 98.88 190 ALA A O 1
ATOM 1478 N N . TRP A 1 191 ? 13.654 5.780 -4.799 1.00 98.62 191 TRP A N 1
ATOM 1479 C CA . TRP A 1 191 ? 14.665 4.780 -5.122 1.00 98.62 191 TRP A CA 1
ATOM 1480 C C . TRP A 1 191 ? 15.738 4.670 -4.037 1.00 98.62 191 TRP A C 1
ATOM 1482 O O . TRP A 1 191 ? 16.065 3.567 -3.599 1.00 98.62 191 TRP A O 1
ATOM 1492 N N . LEU A 1 192 ? 16.266 5.805 -3.570 1.00 98.50 192 LEU A N 1
ATOM 1493 C CA . LEU A 1 192 ? 17.283 5.823 -2.518 1.00 98.50 192 LEU A CA 1
ATOM 1494 C C . LEU A 1 192 ? 16.766 5.200 -1.215 1.00 98.50 192 LEU A C 1
ATOM 1496 O O . LEU A 1 192 ? 17.454 4.365 -0.631 1.00 98.50 192 LEU A O 1
ATOM 1500 N N . ALA A 1 193 ? 15.546 5.542 -0.794 1.00 98.81 193 ALA A N 1
ATOM 1501 C CA . ALA A 1 193 ? 14.937 4.974 0.408 1.00 98.81 193 ALA A CA 1
ATOM 1502 C C . ALA A 1 193 ? 14.674 3.462 0.269 1.00 98.81 193 ALA A C 1
ATOM 1504 O O . ALA A 1 193 ? 15.017 2.686 1.163 1.00 98.81 193 ALA A O 1
ATOM 1505 N N . PHE A 1 194 ? 14.153 3.012 -0.877 1.00 98.81 194 PHE A N 1
ATOM 1506 C CA . PHE A 1 194 ? 13.984 1.582 -1.150 1.00 98.81 194 PHE A CA 1
ATOM 1507 C C . PHE A 1 194 ? 15.311 0.827 -1.194 1.00 98.81 194 PHE A C 1
ATOM 1509 O O . PHE A 1 194 ? 15.367 -0.332 -0.786 1.00 98.81 194 PHE A O 1
ATOM 1516 N N . ASN A 1 195 ? 16.388 1.454 -1.667 1.00 98.31 195 ASN A N 1
ATOM 1517 C CA . ASN A 1 195 ? 17.705 0.831 -1.671 1.00 98.31 195 ASN A CA 1
ATOM 1518 C C . ASN A 1 195 ? 18.229 0.610 -0.243 1.00 98.31 195 ASN A C 1
ATOM 1520 O O . ASN A 1 195 ? 18.767 -0.456 0.042 1.00 98.31 195 ASN A O 1
ATOM 1524 N N . GLU A 1 196 ? 18.018 1.558 0.676 1.00 98.75 196 GLU A N 1
ATOM 1525 C CA . GLU A 1 196 ? 18.334 1.342 2.098 1.00 98.75 196 GLU A CA 1
ATOM 1526 C C . GLU A 1 196 ? 17.513 0.187 2.692 1.00 98.75 196 GLU A C 1
ATOM 1528 O O . GLU A 1 196 ? 18.084 -0.715 3.306 1.00 98.75 196 GLU A O 1
ATOM 1533 N N . ALA A 1 197 ? 16.206 0.124 2.408 1.00 98.69 197 ALA A N 1
ATOM 1534 C CA . ALA A 1 197 ? 15.361 -1.004 2.815 1.00 98.69 197 ALA A CA 1
ATOM 1535 C C . ALA A 1 197 ? 15.893 -2.350 2.273 1.00 98.69 197 ALA A C 1
ATOM 1537 O O . ALA A 1 197 ? 16.024 -3.331 3.008 1.00 98.69 197 ALA A O 1
ATOM 1538 N N . ARG A 1 198 ? 16.274 -2.399 0.990 1.00 97.56 198 ARG A N 1
ATOM 1539 C CA . ARG A 1 198 ? 16.829 -3.600 0.340 1.00 97.56 198 ARG A CA 1
ATOM 1540 C C . ARG A 1 198 ? 18.173 -4.035 0.924 1.00 97.56 198 ARG A C 1
ATOM 1542 O O . ARG A 1 198 ? 18.406 -5.239 1.004 1.00 97.56 198 ARG A O 1
ATOM 1549 N N . LYS A 1 199 ? 19.037 -3.097 1.331 1.00 98.06 199 LYS A N 1
ATOM 1550 C CA . LYS A 1 199 ? 20.319 -3.404 1.997 1.00 98.06 199 LYS A CA 1
ATOM 1551 C C . LYS A 1 199 ? 20.116 -4.070 3.356 1.00 98.06 199 LYS A C 1
ATOM 1553 O O . LYS A 1 199 ? 20.915 -4.928 3.718 1.00 98.06 199 LYS A O 1
ATOM 1558 N N . ILE A 1 200 ? 19.071 -3.679 4.090 1.00 98.38 200 ILE A N 1
ATOM 1559 C CA . ILE A 1 200 ? 18.694 -4.304 5.367 1.00 98.38 200 ILE A CA 1
ATOM 1560 C C . ILE A 1 200 ? 18.144 -5.715 5.118 1.00 98.38 200 ILE A C 1
ATOM 1562 O O . ILE A 1 200 ? 18.530 -6.659 5.805 1.00 98.38 200 ILE A O 1
ATOM 1566 N N . GLY A 1 201 ? 17.299 -5.861 4.096 1.00 97.12 201 GLY A N 1
ATOM 1567 C CA . GLY A 1 201 ? 16.767 -7.140 3.629 1.00 97.12 201 GLY A CA 1
ATOM 1568 C C . GLY A 1 201 ? 15.244 -7.151 3.629 1.00 97.12 201 GLY A C 1
ATOM 1569 O O . GLY A 1 201 ? 14.615 -7.044 4.677 1.00 97.12 201 GLY A O 1
ATOM 1570 N N . LEU A 1 202 ? 14.648 -7.296 2.443 1.00 96.88 202 LEU A N 1
ATOM 1571 C CA . LEU A 1 202 ? 13.194 -7.356 2.300 1.00 96.88 202 LEU A CA 1
ATOM 1572 C C . LEU A 1 202 ? 12.661 -8.759 2.634 1.00 96.88 202 LEU A C 1
ATOM 1574 O O . LEU A 1 202 ? 13.308 -9.750 2.269 1.00 96.88 202 LEU A O 1
ATOM 1578 N N . PRO A 1 203 ? 11.444 -8.863 3.197 1.00 97.25 203 PRO A N 1
ATOM 1579 C CA . PRO A 1 203 ? 10.670 -10.087 3.155 1.00 97.25 203 PRO A CA 1
ATOM 1580 C C . PRO A 1 203 ? 10.562 -10.618 1.725 1.00 97.25 203 PRO A C 1
ATOM 1582 O O . PRO A 1 203 ? 10.358 -9.857 0.773 1.00 97.25 203 PRO A O 1
ATOM 1585 N N . GLN A 1 204 ? 10.652 -11.935 1.567 1.00 95.56 204 GLN A N 1
ATOM 1586 C CA . GLN A 1 204 ? 10.772 -12.615 0.279 1.00 95.56 204 GLN A CA 1
ATOM 1587 C C . GLN A 1 204 ? 9.634 -12.255 -0.677 1.00 95.56 204 GLN A C 1
ATOM 1589 O O . GLN A 1 204 ? 9.837 -12.131 -1.886 1.00 95.56 204 GLN A O 1
ATOM 1594 N N . ARG A 1 205 ? 8.430 -12.063 -0.126 1.00 94.25 205 ARG A N 1
ATOM 1595 C CA . ARG A 1 205 ? 7.206 -11.742 -0.871 1.00 94.25 205 ARG A CA 1
ATOM 1596 C C . ARG A 1 205 ? 6.849 -10.260 -0.874 1.00 94.25 205 ARG A C 1
ATOM 1598 O O . ARG A 1 205 ? 5.764 -9.934 -1.335 1.00 94.25 205 ARG A O 1
ATOM 1605 N N . MET A 1 206 ? 7.697 -9.356 -0.387 1.00 95.50 206 MET A N 1
ATOM 1606 C CA . MET A 1 206 ? 7.324 -7.939 -0.261 1.00 95.50 206 MET A CA 1
ATOM 1607 C C . MET A 1 206 ? 6.873 -7.328 -1.595 1.00 95.50 206 MET A C 1
ATOM 1609 O O . MET A 1 206 ? 5.814 -6.710 -1.661 1.00 95.50 206 MET A O 1
ATOM 1613 N N . LEU A 1 207 ? 7.594 -7.619 -2.684 1.00 94.94 207 LEU A N 1
ATOM 1614 C CA . LEU A 1 207 ? 7.259 -7.136 -4.034 1.00 94.94 207 LEU A CA 1
ATOM 1615 C C . LEU A 1 207 ? 6.027 -7.808 -4.666 1.00 94.94 207 LEU A C 1
ATOM 1617 O O . LEU A 1 207 ? 5.648 -7.446 -5.773 1.00 94.94 207 LEU A O 1
ATOM 1621 N N . ARG A 1 208 ? 5.407 -8.787 -3.993 1.00 93.12 208 ARG A N 1
ATOM 1622 C CA . ARG A 1 208 ? 4.093 -9.320 -4.383 1.00 93.12 208 ARG A CA 1
ATOM 1623 C C . ARG A 1 208 ? 2.958 -8.376 -3.985 1.00 93.12 208 ARG A C 1
ATOM 1625 O O . ARG A 1 208 ? 1.927 -8.409 -4.639 1.00 93.12 208 ARG A O 1
ATOM 1632 N N . TYR A 1 209 ? 3.146 -7.588 -2.927 1.00 93.81 209 TYR A N 1
ATOM 1633 C CA . TYR A 1 209 ? 2.105 -6.727 -2.358 1.00 93.81 209 TYR A CA 1
ATOM 1634 C C . TYR A 1 209 ? 2.422 -5.234 -2.512 1.00 93.81 209 TYR A C 1
ATOM 1636 O O . TYR A 1 209 ? 1.524 -4.406 -2.480 1.00 93.81 209 TYR A O 1
ATOM 1644 N N . GLN A 1 210 ? 3.703 -4.869 -2.639 1.00 95.31 210 GLN A N 1
ATOM 1645 C CA . GLN A 1 210 ? 4.137 -3.472 -2.645 1.00 95.31 210 GLN A CA 1
ATOM 1646 C C . GLN A 1 210 ? 5.060 -3.185 -3.832 1.00 95.31 210 GLN A C 1
ATOM 1648 O O . GLN A 1 210 ? 6.165 -3.725 -3.927 1.00 95.31 210 GLN A O 1
ATOM 1653 N N . PHE A 1 211 ? 4.607 -2.313 -4.735 1.00 96.06 211 PHE A N 1
ATOM 1654 C CA . PHE A 1 211 ? 5.175 -2.179 -6.087 1.00 96.06 211 PHE A CA 1
ATOM 1655 C C . PHE A 1 211 ? 6.005 -0.918 -6.313 1.00 96.06 211 PHE A C 1
ATOM 1657 O O . PHE A 1 211 ? 6.700 -0.812 -7.324 1.00 96.06 211 PHE A O 1
ATOM 1664 N N . GLY A 1 212 ? 6.020 -0.008 -5.335 1.00 97.81 212 GLY A N 1
ATOM 1665 C CA . GLY A 1 212 ? 6.770 1.247 -5.390 1.00 97.81 212 GLY A CA 1
ATOM 1666 C C . GLY A 1 212 ? 8.234 1.119 -5.851 1.00 97.81 212 GLY A C 1
ATOM 1667 O O . GLY A 1 212 ? 8.678 1.977 -6.616 1.00 97.81 212 GLY A O 1
ATOM 1668 N N . PRO A 1 213 ? 8.997 0.064 -5.486 1.00 98.62 213 PRO A N 1
ATOM 1669 C CA . PRO A 1 213 ? 10.352 -0.124 -6.005 1.00 98.62 213 PRO A CA 1
ATOM 1670 C C . PRO A 1 213 ? 10.432 -0.232 -7.533 1.00 98.62 213 PRO A C 1
ATOM 1672 O O . PRO A 1 213 ? 11.377 0.293 -8.127 1.00 98.62 213 PRO A O 1
ATOM 1675 N N . PHE A 1 214 ? 9.456 -0.880 -8.179 1.00 98.50 214 PHE A N 1
ATOM 1676 C CA . PHE A 1 214 ? 9.409 -0.977 -9.637 1.00 98.50 214 PHE A CA 1
ATOM 1677 C C . PHE A 1 214 ? 9.097 0.376 -10.277 1.00 98.50 214 PHE A C 1
ATOM 1679 O O . PHE A 1 214 ? 9.776 0.776 -11.225 1.00 98.50 214 PHE A O 1
ATOM 1686 N N . GLU A 1 215 ? 8.116 1.098 -9.728 1.00 98.31 215 GLU A N 1
ATOM 1687 C CA . GLU A 1 215 ? 7.732 2.437 -10.185 1.00 98.31 215 GLU A CA 1
ATOM 1688 C C . GLU A 1 215 ? 8.904 3.410 -10.108 1.00 98.31 215 GLU A C 1
ATOM 1690 O O . GLU A 1 215 ? 9.222 4.076 -11.095 1.00 98.31 215 GLU A O 1
ATOM 1695 N N . ALA A 1 216 ? 9.589 3.438 -8.963 1.00 98.62 216 ALA A N 1
ATOM 1696 C CA . ALA A 1 216 ? 10.765 4.269 -8.753 1.00 98.62 216 ALA A CA 1
ATOM 1697 C C . ALA A 1 216 ? 11.873 3.932 -9.761 1.00 98.62 216 ALA A C 1
ATOM 1699 O O . ALA A 1 216 ? 12.387 4.831 -10.423 1.00 98.62 216 ALA A O 1
ATOM 1700 N N . ALA A 1 217 ? 12.204 2.648 -9.945 1.00 98.50 217 ALA A N 1
ATOM 1701 C CA . ALA A 1 217 ? 13.231 2.234 -10.903 1.00 98.50 217 ALA A CA 1
ATOM 1702 C C . ALA A 1 217 ? 12.878 2.625 -12.348 1.00 98.50 217 ALA A C 1
ATOM 1704 O O . ALA A 1 217 ? 13.716 3.171 -13.071 1.00 98.50 217 ALA A O 1
ATOM 1705 N N . TYR A 1 218 ? 11.634 2.382 -12.768 1.00 98.44 218 TYR A N 1
ATOM 1706 C CA . TYR A 1 218 ? 11.167 2.695 -14.116 1.00 98.44 218 TYR A CA 1
ATOM 1707 C C . TYR A 1 218 ? 11.164 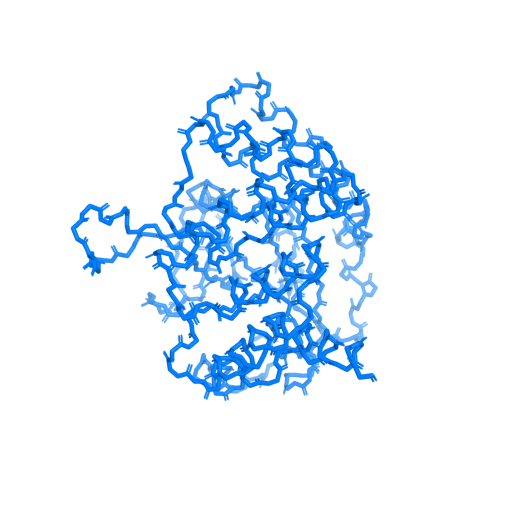4.204 -14.384 1.00 98.44 218 TYR A C 1
ATOM 1709 O O . TYR A 1 218 ? 11.723 4.652 -15.387 1.00 98.44 218 TYR A O 1
ATOM 1717 N N . ALA A 1 219 ? 10.564 4.994 -13.489 1.00 97.88 219 ALA A N 1
ATOM 1718 C CA . ALA A 1 219 ? 10.456 6.445 -13.640 1.00 97.88 219 ALA A CA 1
ATOM 1719 C C . ALA A 1 219 ? 11.825 7.145 -13.604 1.00 97.88 219 ALA A C 1
ATOM 1721 O O . ALA A 1 219 ? 12.019 8.150 -14.284 1.00 97.88 219 ALA A O 1
ATOM 1722 N N . SER A 1 220 ? 12.789 6.570 -12.884 1.00 96.94 220 SER A N 1
ATOM 1723 C CA . SER A 1 220 ? 14.184 7.019 -12.843 1.00 96.94 220 SER A CA 1
ATOM 1724 C C . SER A 1 220 ? 15.054 6.520 -14.005 1.00 96.94 220 SER A C 1
ATOM 1726 O O . SER A 1 220 ? 16.256 6.777 -14.032 1.00 96.94 220 SER A O 1
ATOM 1728 N N . GLY A 1 221 ? 14.503 5.776 -14.972 1.00 96.56 221 GLY A N 1
ATOM 1729 C CA . GLY A 1 221 ? 15.274 5.268 -16.114 1.00 96.56 221 GLY A CA 1
ATOM 1730 C C . GLY A 1 221 ? 16.280 4.163 -15.760 1.00 96.56 221 GLY A C 1
ATOM 1731 O O . GLY A 1 221 ? 17.192 3.877 -16.538 1.00 96.56 221 GLY A O 1
ATOM 1732 N N . ARG A 1 222 ? 16.130 3.516 -14.601 1.00 97.25 222 ARG A N 1
ATOM 1733 C CA . ARG A 1 222 ? 17.070 2.525 -14.062 1.00 97.25 222 ARG A CA 1
ATOM 1734 C C . ARG A 1 222 ? 16.755 1.119 -14.575 1.00 97.25 222 ARG A C 1
ATOM 1736 O O . ARG A 1 222 ? 16.266 0.264 -13.844 1.00 97.25 222 ARG A O 1
ATOM 1743 N N . ALA A 1 223 ? 17.026 0.876 -15.858 1.00 97.88 223 ALA A N 1
ATOM 1744 C CA . ALA A 1 223 ? 16.671 -0.387 -16.517 1.00 97.88 223 ALA A CA 1
ATOM 1745 C C . ALA A 1 223 ? 17.316 -1.626 -15.861 1.00 97.88 223 ALA A C 1
ATOM 1747 O O . ALA A 1 223 ? 16.642 -2.629 -15.652 1.00 97.88 223 ALA A O 1
ATOM 1748 N N . GLN A 1 224 ? 18.600 -1.552 -15.487 1.00 97.94 224 GLN A N 1
ATOM 1749 C CA . GLN A 1 224 ? 19.301 -2.670 -14.837 1.00 97.94 224 GLN A CA 1
ATOM 1750 C C . GLN A 1 224 ? 18.710 -2.995 -13.461 1.00 97.94 224 GLN A C 1
ATOM 1752 O O . GLN A 1 224 ? 18.422 -4.149 -13.161 1.00 97.94 224 GLN A O 1
ATOM 1757 N N . ASP A 1 225 ? 18.455 -1.966 -12.657 1.00 97.94 225 ASP A N 1
ATOM 1758 C CA . ASP A 1 225 ? 17.824 -2.106 -11.349 1.00 97.94 225 ASP A CA 1
ATOM 1759 C C . ASP A 1 225 ? 16.405 -2.698 -11.455 1.00 97.94 225 ASP A C 1
ATOM 1761 O O . ASP A 1 225 ? 16.027 -3.583 -10.683 1.00 97.94 225 ASP A O 1
ATOM 1765 N N . LEU A 1 226 ? 15.620 -2.251 -12.444 1.00 98.44 226 LEU A N 1
ATOM 1766 C CA . LEU A 1 226 ? 14.295 -2.804 -12.719 1.00 98.44 226 LEU A CA 1
ATOM 1767 C C . LEU A 1 226 ? 14.379 -4.281 -13.136 1.00 98.44 226 LEU A C 1
ATOM 1769 O O . LEU A 1 226 ? 13.586 -5.095 -12.664 1.00 98.44 226 LEU A O 1
ATOM 1773 N N . GLN A 1 227 ? 15.356 -4.647 -13.970 1.00 98.31 227 GLN A N 1
ATOM 1774 C CA . GLN A 1 227 ? 15.611 -6.034 -14.365 1.00 98.31 227 GLN A CA 1
ATOM 1775 C C . GLN A 1 227 ? 15.901 -6.932 -13.158 1.00 98.31 227 GLN A C 1
ATOM 1777 O O . GLN A 1 227 ? 15.385 -8.052 -13.098 1.00 98.31 227 GLN A O 1
ATOM 1782 N N . GLU A 1 228 ? 16.687 -6.460 -12.189 1.00 97.62 228 GLU A N 1
ATOM 1783 C CA . GLU A 1 228 ? 16.954 -7.196 -10.948 1.00 97.62 228 GLU A CA 1
ATOM 1784 C C . GLU A 1 228 ? 15.689 -7.395 -10.111 1.00 97.62 228 GLU A C 1
ATOM 1786 O O . GLU A 1 228 ? 15.423 -8.513 -9.661 1.00 97.62 228 GLU A O 1
ATOM 1791 N N . LEU A 1 229 ? 14.891 -6.338 -9.931 1.00 97.81 229 LEU A N 1
ATOM 1792 C CA . LEU A 1 229 ? 13.633 -6.407 -9.184 1.00 97.81 229 LEU A CA 1
ATOM 1793 C C . LEU A 1 229 ? 12.647 -7.381 -9.835 1.00 97.81 229 LEU A C 1
ATOM 1795 O O . LEU A 1 229 ? 12.060 -8.215 -9.145 1.00 97.81 229 LEU A O 1
ATOM 1799 N N . VAL A 1 230 ? 12.491 -7.315 -11.161 1.00 97.81 230 VAL A N 1
ATOM 1800 C CA . VAL A 1 230 ? 11.610 -8.214 -11.922 1.00 97.81 230 VAL A CA 1
ATOM 1801 C C . VAL A 1 230 ? 12.083 -9.659 -11.789 1.00 97.81 230 VAL A C 1
ATOM 1803 O O . VAL A 1 230 ? 11.284 -10.537 -11.472 1.00 97.81 230 VAL A O 1
ATOM 1806 N N . ASN A 1 231 ? 13.382 -9.923 -11.955 1.00 96.69 231 ASN A N 1
ATOM 1807 C CA . ASN A 1 231 ? 13.933 -11.273 -11.814 1.00 96.69 231 ASN A CA 1
ATOM 1808 C C . ASN A 1 231 ? 13.722 -11.836 -10.407 1.00 96.69 231 ASN A C 1
ATOM 1810 O O . ASN A 1 231 ? 13.372 -13.007 -10.250 1.00 96.69 231 ASN A O 1
ATOM 1814 N N . TYR A 1 232 ? 13.912 -11.004 -9.383 1.00 95.81 232 TYR A N 1
ATOM 1815 C CA . TYR A 1 232 ? 13.651 -11.380 -8.000 1.00 95.81 232 TYR A CA 1
ATOM 1816 C C . TYR A 1 232 ? 12.172 -11.720 -7.778 1.00 95.81 232 TYR A C 1
ATOM 1818 O O . TYR A 1 232 ? 11.856 -12.800 -7.277 1.00 95.81 232 TYR A O 1
ATOM 1826 N N . ALA A 1 233 ? 11.259 -10.844 -8.204 1.00 94.81 233 ALA A N 1
ATOM 1827 C CA . ALA A 1 233 ? 9.826 -11.044 -8.025 1.00 94.81 233 ALA A CA 1
ATOM 1828 C C . ALA A 1 233 ? 9.315 -12.280 -8.774 1.00 94.81 233 ALA A C 1
ATOM 1830 O O . ALA A 1 233 ? 8.582 -13.079 -8.193 1.00 94.81 233 ALA A O 1
ATOM 1831 N N . MET A 1 234 ? 9.774 -12.501 -10.008 1.00 93.31 234 MET A N 1
ATOM 1832 C CA . MET A 1 234 ? 9.433 -13.682 -10.807 1.00 93.31 234 MET A CA 1
ATOM 1833 C C . MET A 1 234 ? 10.003 -14.975 -10.218 1.00 93.31 234 MET A C 1
ATOM 1835 O O . MET A 1 234 ? 9.386 -16.027 -10.348 1.00 93.31 234 MET A O 1
ATOM 1839 N N . LYS A 1 235 ? 11.154 -14.930 -9.536 1.00 93.06 235 LYS A N 1
ATOM 1840 C CA . LYS A 1 235 ? 11.686 -16.100 -8.821 1.00 93.06 235 LYS A CA 1
ATOM 1841 C C . LYS A 1 235 ? 10.806 -16.478 -7.627 1.00 93.06 235 LYS A C 1
ATOM 1843 O O . LYS A 1 235 ? 10.599 -17.666 -7.388 1.00 93.06 235 LYS A O 1
ATOM 1848 N N . THR A 1 236 ? 10.296 -15.494 -6.885 1.00 89.06 236 THR A N 1
ATOM 1849 C CA . THR A 1 236 ? 9.459 -15.745 -5.699 1.00 89.06 236 THR A CA 1
ATOM 1850 C C . THR A 1 236 ? 7.993 -16.022 -6.051 1.00 89.06 236 THR A C 1
ATOM 1852 O O . THR A 1 236 ? 7.334 -16.837 -5.406 1.00 89.06 236 THR A O 1
ATOM 1855 N N . THR A 1 237 ? 7.457 -15.334 -7.060 1.00 85.62 237 THR A N 1
ATOM 1856 C CA . THR A 1 237 ? 6.059 -15.435 -7.506 1.00 85.62 237 THR A CA 1
ATOM 1857 C C . THR A 1 237 ? 5.999 -15.402 -9.039 1.00 85.62 237 THR A C 1
ATOM 1859 O O . THR A 1 237 ? 5.677 -14.365 -9.616 1.00 85.62 237 THR A O 1
ATOM 1862 N N . PRO A 1 238 ? 6.292 -16.525 -9.721 1.00 83.62 238 PRO A N 1
ATOM 1863 C CA . PRO A 1 238 ? 6.399 -16.557 -11.185 1.00 83.62 238 PRO A CA 1
ATOM 1864 C C . PRO A 1 238 ? 5.123 -16.166 -11.935 1.00 83.62 238 PRO A C 1
ATOM 1866 O O . PRO A 1 238 ? 5.176 -15.813 -13.106 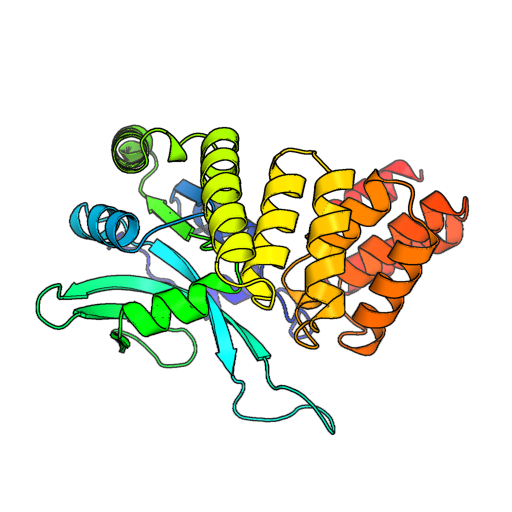1.00 83.62 238 PRO A O 1
ATOM 1869 N N . ASN A 1 239 ? 3.969 -16.276 -11.280 1.00 82.00 239 ASN A N 1
ATOM 1870 C CA . ASN A 1 239 ? 2.658 -15.980 -11.843 1.00 82.00 239 ASN A CA 1
ATOM 1871 C C . ASN A 1 239 ? 2.083 -14.636 -11.366 1.00 82.00 239 ASN A C 1
ATOM 1873 O O . ASN A 1 239 ? 0.882 -14.432 -11.506 1.00 82.00 239 ASN A O 1
ATOM 1877 N N . SER A 1 240 ? 2.904 -13.758 -10.777 1.00 89.12 240 SER A N 1
ATOM 1878 C CA . SER A 1 240 ? 2.470 -12.410 -10.403 1.00 89.12 240 SER A CA 1
ATOM 1879 C C . SER A 1 240 ? 2.234 -11.574 -11.660 1.00 89.12 240 SER A C 1
ATOM 1881 O O . SER A 1 240 ? 3.155 -11.298 -12.430 1.00 89.12 240 SER A O 1
ATOM 1883 N N . GLU A 1 241 ? 0.987 -11.166 -11.853 1.00 91.31 241 GLU A N 1
ATOM 1884 C CA . GLU A 1 241 ? 0.540 -10.230 -12.877 1.00 91.31 241 GLU A CA 1
ATOM 1885 C C . GLU A 1 241 ? 1.328 -8.921 -12.832 1.00 91.31 241 GLU A C 1
ATOM 1887 O O . GLU A 1 241 ? 1.724 -8.410 -13.879 1.00 91.31 241 GLU A O 1
ATOM 1892 N N . GLU A 1 242 ? 1.628 -8.428 -11.631 1.00 93.50 242 GLU A N 1
ATOM 1893 C CA . GLU A 1 242 ? 2.394 -7.205 -11.434 1.00 93.50 242 GLU A CA 1
ATOM 1894 C C . GLU A 1 242 ? 3.849 -7.374 -11.903 1.00 93.50 242 GLU A C 1
ATOM 1896 O O . GLU A 1 242 ? 4.365 -6.552 -12.661 1.00 93.50 242 GLU A O 1
ATOM 1901 N N . ALA A 1 243 ? 4.513 -8.476 -11.534 1.00 95.00 243 ALA A N 1
ATOM 1902 C CA . ALA A 1 243 ? 5.879 -8.750 -11.986 1.00 95.00 243 ALA A CA 1
ATOM 1903 C C . ALA A 1 243 ? 5.959 -8.908 -13.518 1.00 95.00 243 ALA A C 1
ATOM 1905 O O . ALA A 1 243 ? 6.890 -8.397 -14.148 1.00 95.00 243 ALA A O 1
ATOM 1906 N N . LEU A 1 244 ? 4.960 -9.554 -14.131 1.00 96.06 244 LEU A N 1
ATOM 1907 C CA . LEU A 1 244 ? 4.826 -9.670 -15.588 1.00 96.06 244 LEU A CA 1
ATOM 1908 C C . LEU A 1 244 ? 4.587 -8.305 -16.251 1.00 96.06 244 LEU A C 1
ATOM 1910 O O . LEU A 1 244 ? 5.169 -8.009 -17.297 1.00 96.06 244 LEU A O 1
ATOM 1914 N N . PHE A 1 245 ? 3.781 -7.437 -15.642 1.00 97.31 245 PHE A N 1
ATOM 1915 C CA . PHE A 1 245 ? 3.588 -6.074 -16.130 1.00 97.31 245 PHE A CA 1
ATOM 1916 C C . PHE A 1 245 ? 4.886 -5.265 -16.087 1.00 97.31 245 PHE A C 1
ATOM 1918 O O . PHE A 1 245 ? 5.270 -4.681 -17.104 1.00 97.31 245 PHE A O 1
ATOM 1925 N N . TRP A 1 246 ? 5.626 -5.294 -14.978 1.00 98.12 246 TRP A N 1
ATOM 1926 C CA . TRP A 1 246 ? 6.912 -4.595 -14.884 1.00 98.12 246 TRP A CA 1
ATOM 1927 C C . TRP A 1 246 ? 7.984 -5.172 -15.806 1.00 98.12 246 TRP A C 1
ATOM 1929 O O . TRP A 1 246 ? 8.782 -4.409 -16.350 1.00 98.12 246 TRP A O 1
ATOM 1939 N N . GLN A 1 247 ? 7.959 -6.478 -16.083 1.00 98.19 247 GLN A N 1
ATOM 1940 C CA . GLN A 1 247 ? 8.781 -7.072 -17.139 1.00 98.19 247 GLN A CA 1
ATOM 1941 C C . GLN A 1 247 ? 8.441 -6.481 -18.514 1.00 98.19 247 GLN A C 1
ATOM 1943 O O . GLN A 1 247 ? 9.333 -6.120 -19.281 1.00 98.19 247 GLN A O 1
ATOM 1948 N N . GLY A 1 248 ? 7.151 -6.324 -18.822 1.00 98.12 248 GLY A N 1
ATOM 1949 C CA . GLY A 1 248 ? 6.725 -5.673 -20.057 1.00 98.12 248 GLY A CA 1
ATOM 1950 C C . GLY A 1 248 ? 7.218 -4.228 -20.146 1.00 98.12 248 GLY A C 1
ATOM 1951 O O . GLY A 1 248 ? 7.754 -3.811 -21.173 1.00 98.12 248 GLY A O 1
ATOM 1952 N N . LYS A 1 249 ? 7.115 -3.470 -19.049 1.00 98.50 249 LYS A N 1
ATOM 1953 C CA . LYS A 1 249 ? 7.628 -2.095 -18.947 1.00 98.50 249 LYS A CA 1
ATOM 1954 C C . LYS A 1 249 ? 9.143 -2.029 -19.141 1.00 98.50 249 LYS A C 1
ATOM 1956 O O . LYS A 1 249 ? 9.609 -1.163 -19.880 1.00 98.50 249 LYS A O 1
ATOM 1961 N N . LEU A 1 250 ? 9.894 -2.960 -18.562 1.00 98.56 250 LEU A N 1
ATOM 1962 C CA . LEU A 1 250 ? 11.333 -3.087 -18.770 1.00 98.56 250 LEU A CA 1
ATOM 1963 C C . LEU A 1 250 ? 11.679 -3.309 -20.249 1.00 98.56 250 LEU A C 1
ATOM 1965 O O . LEU A 1 250 ? 12.495 -2.572 -20.799 1.00 98.56 250 LEU A O 1
ATOM 1969 N N . TYR A 1 251 ? 10.999 -4.234 -20.931 1.00 98.44 251 TYR A N 1
ATOM 1970 C CA . TYR A 1 251 ? 11.213 -4.451 -22.365 1.00 98.44 251 TYR A CA 1
ATOM 1971 C C . TYR A 1 251 ? 10.934 -3.197 -23.204 1.00 98.44 251 TYR A C 1
ATOM 1973 O O . TYR A 1 251 ? 11.603 -2.971 -24.214 1.00 98.44 251 TYR A O 1
ATOM 1981 N N . LEU A 1 252 ? 9.999 -2.333 -22.795 1.00 97.56 252 LEU A N 1
ATOM 1982 C CA . LEU A 1 252 ? 9.810 -1.037 -23.456 1.00 97.56 252 LEU A CA 1
ATOM 1983 C C . LEU A 1 252 ? 10.997 -0.092 -23.250 1.00 97.56 252 LEU A C 1
ATOM 1985 O O . LEU A 1 252 ? 11.407 0.557 -24.214 1.00 97.56 252 LEU A O 1
ATOM 1989 N N . MET A 1 253 ? 11.586 -0.043 -22.049 1.00 97.06 253 MET A N 1
ATOM 1990 C CA . MET A 1 253 ? 12.818 0.727 -21.801 1.00 97.06 253 MET A CA 1
ATOM 1991 C C . MET A 1 253 ? 13.965 0.243 -22.698 1.00 97.06 253 MET A C 1
ATOM 1993 O O . MET A 1 253 ? 14.745 1.046 -23.208 1.00 97.06 253 MET A O 1
ATOM 1997 N N . GLU A 1 254 ? 14.023 -1.064 -22.948 1.00 97.25 254 GLU A N 1
ATOM 1998 C CA . GLU A 1 254 ? 15.020 -1.712 -23.803 1.00 97.25 254 GLU A CA 1
ATOM 1999 C C . GLU A 1 254 ? 14.690 -1.664 -25.303 1.00 97.25 254 GLU A C 1
ATOM 2001 O O . GLU A 1 254 ? 15.423 -2.230 -26.113 1.00 97.25 254 GLU A O 1
ATOM 2006 N N . LYS A 1 255 ? 13.607 -0.980 -25.699 1.00 97.12 255 LYS A N 1
ATOM 2007 C CA . LYS A 1 255 ? 13.145 -0.870 -27.096 1.00 97.12 255 LYS A CA 1
ATOM 2008 C C . LYS A 1 255 ? 12.812 -2.229 -27.732 1.00 97.12 255 LYS A C 1
ATOM 2010 O O . LYS A 1 255 ? 13.029 -2.444 -28.924 1.00 97.12 255 LYS A O 1
ATOM 2015 N N . GLN A 1 256 ? 12.235 -3.130 -26.941 1.00 97.75 256 GLN A N 1
ATOM 2016 C CA . GLN A 1 256 ? 11.836 -4.489 -27.310 1.00 97.75 256 GLN A CA 1
ATOM 2017 C C . GLN A 1 256 ? 10.299 -4.675 -27.252 1.00 97.75 256 GLN A C 1
A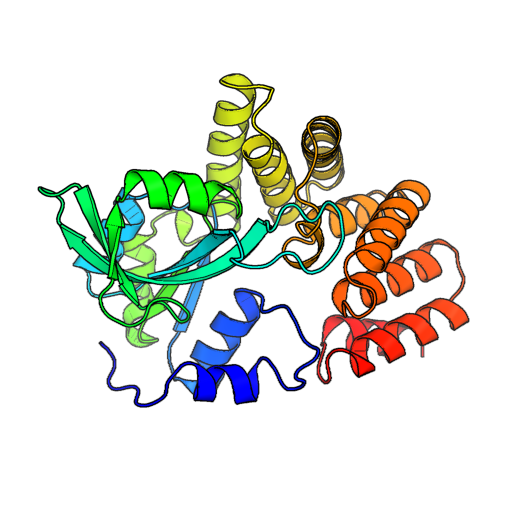TOM 2019 O O . GLN A 1 256 ? 9.783 -5.447 -26.440 1.00 97.75 256 GLN A O 1
ATOM 2024 N N . PRO A 1 257 ? 9.514 -4.004 -28.120 1.00 97.50 257 PRO A N 1
ATOM 2025 C CA . PRO A 1 257 ? 8.050 -3.970 -28.010 1.00 97.50 257 PRO A CA 1
ATOM 2026 C C . PRO A 1 257 ? 7.371 -5.334 -28.212 1.00 97.50 257 PRO A C 1
ATOM 2028 O O . PRO A 1 257 ? 6.318 -5.588 -27.632 1.00 97.50 257 PRO A O 1
ATOM 2031 N N . ALA A 1 258 ? 7.970 -6.240 -28.992 1.00 97.69 258 ALA A N 1
ATOM 2032 C CA . ALA A 1 258 ? 7.435 -7.590 -29.182 1.00 97.69 258 ALA A CA 1
ATOM 2033 C C . ALA A 1 258 ? 7.468 -8.412 -27.880 1.00 97.69 258 ALA A C 1
ATOM 2035 O O . ALA A 1 258 ? 6.492 -9.091 -27.553 1.00 97.69 258 ALA A O 1
ATOM 2036 N N . PHE A 1 259 ? 8.562 -8.313 -27.119 1.00 98.12 259 PHE A N 1
ATOM 2037 C CA . PHE A 1 259 ? 8.685 -8.959 -25.813 1.00 98.12 259 PHE A CA 1
ATOM 2038 C C . PHE A 1 259 ? 7.790 -8.280 -24.774 1.00 98.12 259 PHE A C 1
ATOM 2040 O O . PHE A 1 259 ? 7.081 -8.974 -24.050 1.00 98.12 259 PHE A O 1
ATOM 2047 N N . ALA A 1 260 ? 7.701 -6.944 -24.791 1.00 98.31 260 ALA A N 1
ATOM 2048 C CA . ALA A 1 260 ? 6.774 -6.209 -23.932 1.00 98.31 260 ALA A CA 1
ATOM 2049 C C . ALA A 1 260 ? 5.317 -6.656 -24.124 1.00 98.31 260 ALA A C 1
ATOM 2051 O O . ALA A 1 260 ? 4.619 -6.963 -23.157 1.00 98.31 260 ALA A O 1
ATOM 2052 N N . ARG A 1 261 ? 4.874 -6.773 -25.385 1.00 98.38 261 ARG A N 1
ATOM 2053 C CA . ARG A 1 261 ? 3.535 -7.265 -25.733 1.00 98.38 261 ARG A CA 1
ATOM 2054 C C . ARG A 1 261 ? 3.274 -8.652 -25.154 1.00 98.38 261 ARG A C 1
ATOM 2056 O O . ARG A 1 261 ? 2.188 -8.898 -24.639 1.00 98.38 261 ARG A O 1
ATOM 2063 N N . LYS A 1 262 ? 4.254 -9.556 -25.240 1.00 97.88 262 LYS A N 1
ATOM 2064 C CA . LYS A 1 262 ? 4.138 -10.906 -24.679 1.00 97.88 262 LYS A CA 1
ATOM 2065 C C . LYS A 1 262 ? 3.942 -10.854 -23.160 1.00 97.88 262 LYS A C 1
ATOM 2067 O O . LYS A 1 262 ? 2.978 -11.439 -22.677 1.00 97.88 262 LYS A O 1
ATOM 2072 N N . SER A 1 263 ? 4.775 -10.105 -22.438 1.00 97.56 263 SER A N 1
ATOM 2073 C CA . SER A 1 263 ? 4.672 -9.983 -20.977 1.00 97.56 263 SER A CA 1
ATOM 2074 C C . SER A 1 263 ? 3.341 -9.372 -20.527 1.00 97.56 263 SER A C 1
ATOM 2076 O O . SER A 1 263 ? 2.725 -9.870 -19.590 1.00 97.56 263 SER A O 1
ATOM 2078 N N . PHE A 1 264 ? 2.819 -8.355 -21.223 1.00 97.75 264 PHE A N 1
ATOM 2079 C CA . PHE A 1 264 ? 1.507 -7.790 -20.881 1.00 97.75 264 PHE A CA 1
ATOM 2080 C C . PHE A 1 264 ? 0.340 -8.752 -21.151 1.00 97.75 264 PHE A C 1
ATOM 2082 O O . PHE A 1 264 ? -0.625 -8.776 -20.389 1.00 97.75 264 PHE A O 1
ATOM 2089 N N . LEU A 1 265 ? 0.413 -9.567 -22.210 1.00 96.94 265 LEU A N 1
ATOM 2090 C CA . LEU A 1 265 ? -0.581 -10.619 -22.458 1.00 96.94 265 LEU A CA 1
ATOM 2091 C C . LEU A 1 265 ? -0.520 -11.712 -21.383 1.00 96.94 265 LEU A C 1
ATOM 2093 O O . LEU A 1 265 ? -1.561 -12.209 -20.957 1.00 96.94 265 LEU A O 1
ATOM 2097 N N . GLU A 1 266 ? 0.678 -12.067 -20.917 1.00 95.12 266 GLU A N 1
ATOM 2098 C CA . GLU A 1 266 ? 0.856 -12.991 -19.794 1.00 95.12 266 GLU A CA 1
ATOM 2099 C C . GLU A 1 266 ? 0.308 -12.397 -18.489 1.00 95.12 266 GLU A C 1
ATOM 2101 O O . GLU A 1 266 ? -0.395 -13.101 -17.766 1.00 95.12 266 GLU A O 1
ATOM 2106 N N . ALA A 1 267 ? 0.515 -11.101 -18.230 1.00 94.50 267 ALA A N 1
ATOM 2107 C CA . ALA A 1 267 ? -0.070 -10.403 -17.083 1.00 94.50 267 ALA A CA 1
ATOM 2108 C C . ALA A 1 267 ? -1.611 -10.432 -17.112 1.00 94.50 267 ALA A C 1
ATOM 2110 O O . ALA A 1 267 ? -2.241 -10.760 -16.110 1.00 94.50 267 ALA A O 1
ATOM 2111 N N . LEU A 1 268 ? -2.233 -10.182 -18.272 1.00 93.38 268 LEU A N 1
ATOM 2112 C CA . LEU A 1 268 ? -3.691 -10.306 -18.448 1.00 93.38 268 LEU A CA 1
ATOM 2113 C C . LEU A 1 268 ? -4.191 -11.750 -18.345 1.00 93.38 268 LEU A C 1
ATOM 2115 O O . LEU A 1 268 ? -5.331 -11.994 -17.948 1.00 93.38 268 LEU A O 1
ATOM 2119 N N . SER A 1 269 ? -3.358 -12.721 -18.716 1.00 92.38 269 SER A N 1
ATOM 2120 C CA . SER A 1 269 ? -3.667 -14.130 -18.495 1.00 92.38 269 SER A CA 1
ATOM 2121 C C . SER A 1 269 ? -3.622 -14.467 -17.004 1.00 92.38 269 SER A C 1
ATOM 2123 O O . SER A 1 269 ? -4.507 -15.174 -16.528 1.00 92.38 269 SER A O 1
ATOM 2125 N N . ALA A 1 270 ? -2.652 -13.948 -16.249 1.00 89.31 270 ALA A N 1
ATOM 2126 C CA . ALA A 1 270 ? -2.582 -14.129 -14.801 1.00 89.31 270 ALA A CA 1
ATOM 2127 C C . ALA A 1 270 ? -3.782 -13.474 -14.094 1.00 89.31 270 ALA A C 1
ATOM 2129 O O . ALA A 1 270 ? -4.468 -14.148 -13.325 1.00 89.31 270 ALA A O 1
ATOM 2130 N N . ARG A 1 271 ? -4.107 -12.225 -14.454 1.00 88.12 271 ARG A N 1
ATOM 2131 C CA . ARG A 1 271 ? -5.252 -11.466 -13.933 1.00 88.12 271 ARG A CA 1
ATOM 2132 C C . ARG A 1 271 ? -6.086 -10.864 -15.073 1.00 88.12 271 ARG A C 1
ATOM 2134 O O . ARG A 1 271 ? -5.765 -9.785 -15.587 1.00 88.12 271 ARG A O 1
ATOM 2141 N N . PRO A 1 272 ? -7.181 -11.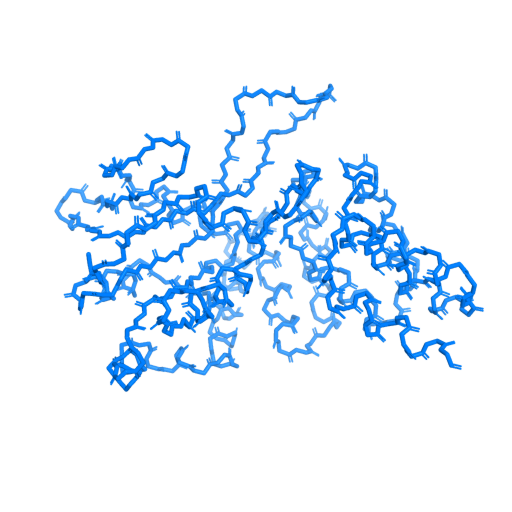533 -15.481 1.00 87.94 272 PRO A N 1
ATOM 2142 C CA . PRO A 1 272 ? -8.128 -10.954 -16.424 1.00 87.94 272 PRO A CA 1
ATOM 2143 C C . PRO A 1 272 ? -8.669 -9.619 -15.903 1.00 87.94 272 PRO A C 1
ATOM 2145 O O . PRO A 1 272 ? -9.044 -9.515 -14.741 1.00 87.94 272 PRO A O 1
ATOM 2148 N N . GLY A 1 273 ? -8.721 -8.602 -16.765 1.00 85.00 273 GLY A N 1
ATOM 2149 C CA . GLY A 1 273 ? -9.183 -7.264 -16.378 1.00 85.00 273 GLY A CA 1
ATOM 2150 C C . GLY A 1 273 ? -8.112 -6.370 -15.746 1.00 85.00 273 GLY A C 1
ATOM 2151 O O . GLY A 1 273 ? -8.439 -5.270 -15.305 1.00 85.00 273 GLY A O 1
ATOM 2152 N N . TYR A 1 274 ? -6.837 -6.780 -15.738 1.00 89.81 274 TYR A N 1
ATOM 2153 C CA . TYR A 1 274 ? -5.745 -5.937 -15.253 1.00 89.81 274 TYR A CA 1
ATOM 2154 C C . TYR A 1 274 ? -5.551 -4.684 -16.131 1.00 89.81 274 TYR A C 1
ATOM 2156 O O . TYR A 1 274 ? -4.896 -4.703 -17.177 1.00 89.81 274 TYR A O 1
ATOM 2164 N N . ALA A 1 275 ? -6.154 -3.574 -15.694 1.00 90.81 275 ALA A N 1
ATOM 2165 C CA . ALA A 1 275 ? -6.299 -2.351 -16.480 1.00 90.81 275 ALA A CA 1
ATOM 2166 C C . ALA A 1 275 ? -4.962 -1.747 -16.940 1.00 90.81 275 ALA A C 1
ATOM 2168 O O . ALA A 1 275 ? -4.866 -1.264 -18.070 1.00 90.81 275 ALA A O 1
ATOM 2169 N N . GLN A 1 276 ? -3.919 -1.806 -16.104 1.00 93.06 276 GLN A N 1
ATOM 2170 C CA . GLN A 1 276 ? -2.594 -1.281 -16.449 1.00 93.06 276 GLN A CA 1
ATOM 2171 C C . GLN A 1 276 ? -1.959 -2.065 -17.605 1.00 93.06 276 GLN A C 1
ATOM 2173 O O . GLN A 1 276 ? -1.495 -1.453 -18.569 1.00 93.06 276 GLN A O 1
ATOM 2178 N N . ALA A 1 277 ? -2.012 -3.401 -17.574 1.00 95.56 277 ALA A N 1
ATOM 2179 C CA . ALA A 1 277 ? -1.521 -4.239 -18.668 1.00 95.56 277 ALA A CA 1
ATOM 2180 C C . ALA A 1 277 ? -2.335 -4.047 -19.958 1.00 95.56 277 ALA A C 1
ATOM 2182 O O . ALA A 1 277 ? -1.758 -3.952 -21.043 1.00 95.56 277 ALA A O 1
ATOM 2183 N N . GLN A 1 278 ? -3.663 -3.912 -19.857 1.00 96.25 278 GLN A N 1
ATOM 2184 C CA . GLN A 1 278 ? -4.515 -3.635 -21.019 1.00 96.25 278 GLN A CA 1
ATOM 2185 C C . GLN A 1 278 ? -4.197 -2.275 -21.656 1.00 96.25 278 GLN A C 1
ATOM 2187 O O . GLN A 1 278 ? -4.070 -2.177 -22.876 1.00 96.25 278 GLN A O 1
ATOM 2192 N N . SER A 1 279 ? -4.043 -1.232 -20.837 1.00 96.50 279 SER A N 1
ATOM 2193 C CA . SER A 1 279 ? -3.666 0.108 -21.297 1.00 96.50 279 SER A CA 1
ATOM 2194 C C . SER A 1 279 ? -2.290 0.098 -21.968 1.00 96.50 279 SER A C 1
ATOM 2196 O O . SER A 1 279 ? -2.128 0.633 -23.066 1.00 96.50 279 SER A O 1
ATOM 2198 N N . ALA A 1 280 ? -1.318 -0.594 -21.364 1.00 96.31 280 ALA A N 1
ATOM 2199 C CA . ALA A 1 280 ? 0.017 -0.740 -21.929 1.00 96.31 280 ALA A CA 1
ATOM 2200 C C . ALA A 1 280 ? 0.024 -1.520 -23.251 1.00 96.31 280 ALA A C 1
ATOM 2202 O O . ALA A 1 280 ? 0.806 -1.190 -24.127 1.00 96.31 280 ALA A O 1
ATOM 2203 N N . LEU A 1 281 ? -0.851 -2.512 -23.445 1.00 95.94 281 LEU A N 1
ATOM 2204 C CA . LEU A 1 281 ? -0.992 -3.192 -24.739 1.00 95.94 281 LEU A CA 1
ATOM 2205 C C . LEU A 1 281 ? -1.593 -2.301 -25.819 1.00 95.94 281 LEU A C 1
ATOM 2207 O O . LEU A 1 281 ? -1.157 -2.363 -26.967 1.00 95.94 281 LEU A O 1
ATOM 2211 N N . ASN A 1 282 ? -2.595 -1.500 -25.460 1.00 95.44 282 ASN A N 1
ATOM 2212 C CA . ASN A 1 282 ? -3.259 -0.602 -26.399 1.00 95.44 282 ASN A CA 1
ATOM 2213 C C . ASN A 1 282 ? -2.303 0.481 -26.916 1.00 95.44 282 ASN A C 1
ATOM 2215 O O . ASN A 1 282 ? -2.435 0.896 -28.059 1.00 95.44 282 ASN A O 1
ATOM 2219 N N . SER A 1 283 ? -1.322 0.905 -26.111 1.00 94.50 283 SER A N 1
ATOM 2220 C CA . SER A 1 283 ? -0.317 1.891 -26.529 1.00 94.50 283 SER A CA 1
ATOM 2221 C C . SER A 1 283 ? 0.814 1.327 -27.402 1.00 94.50 283 SER A C 1
ATOM 2223 O O . SER A 1 283 ? 1.632 2.104 -27.890 1.00 94.50 283 SER A O 1
ATOM 2225 N N . LEU A 1 284 ? 0.877 0.002 -27.607 1.00 92.06 284 LEU A N 1
ATOM 2226 C CA . LEU A 1 284 ? 1.820 -0.650 -28.534 1.00 92.06 284 LEU A CA 1
ATOM 2227 C C . LEU A 1 284 ? 1.246 -0.881 -29.937 1.00 92.06 284 LEU A C 1
ATOM 2229 O O . LEU A 1 284 ? 1.968 -1.403 -30.791 1.00 92.06 284 LEU A O 1
ATOM 2233 N N . GLN A 1 285 ? -0.041 -0.591 -30.138 1.00 71.50 285 GLN A N 1
ATOM 2234 C CA . GLN A 1 285 ? -0.732 -0.703 -31.427 1.00 71.50 285 GLN A CA 1
ATOM 2235 C C . GLN A 1 285 ? -0.496 0.549 -32.269 1.00 71.50 285 GLN A C 1
ATOM 2237 O O . GLN A 1 285 ? -0.291 0.372 -33.489 1.00 71.50 285 GLN A O 1
#

pLDDT: mean 94.52, std 6.34, range [60.75, 98.94]